Protein AF-A0A9N9N0Y3-F1 (afdb_monomer)

InterPro domains:
  IPR049012 Mutator-like transposase domain [PF20700] (72-197)

Sequence (223 aa):
MPKKIGRSDRQSTGSRLYRPKKNFPPHKRKSENITTKSASAKKIKMTVEDQIREDLERHYRVIDFLLVFATIATLVKCVKCDGKVNFHSTKKEGLGFHIKVSYESYKQITNVPSSARINSGIYEVNYRFVFVILGLGLVGCDKFCGLMDLSSSFLSRPTYNNYVKKMCSTIREVANRFFSSATKKERAATAEEKNLKMPTNSVYQATEHGKKEATHLYSASPR

Nearest PDB structures (foldseek):
  8u6q-assembly1_B  TM=4.298E-01  e=6.385E-01  Human immunodeficiency virus 1
  5e85-assembly1_A  TM=4.579E-01  e=2.245E+00  Homo sapiens
  5xir-assembly1_A  TM=3.384E-01  e=3.487E+00  Homo sapiens
  6zhi-assembly2_A  TM=2.686E-01  e=2.391E+00  Plasmodium falciparum 3D7
  6n8o-assembly1_Q  TM=4.668E-01  e=7.416E+00  Saccharomyces cerevisiae S288C

Secondary structure (DSSP, 8-state):
-PPPPPSSTTSS-----------PPP------------GGGS-------------TT-------HHHHHHHHHHH-B-TTT-PBEEEEEEEEETTEEEEEEEESSS--EEEEESS-EETTTEEHHHHHHHHHHHHTHHHHHHHHHHHTT--TTTT-HHHHHHHHHHHHHHHHHHHHHHHHHHHHHHHHHHHHHTTPPPPP-------SSS---------PPP-

Radius of gyration: 30.75 Å; Cα contacts (8 Å, |Δi|>4): 136; chains: 1; bounding box: 75×52×91 Å

Organism: NCBI:txid40085

pLDDT: mean 73.73, std 21.25, range [29.3, 96.94]

Foldseek 3Di:
DDDDDDPVVVPPDPDDDDDPPPDDDPDPDPDDPPPPPQVVPPDPPPPDPPPPPPPPVDDDDQDDPCVPQVVVQVVDADPPPRFTWHWDWADDDQPKTWIWIAGPPDGDIDTDIPADDDPPPHHPVVVVLVCQCVPVNPVSNQVVCVVNVHDSVSQDPVNSVVVVVVVVVVVVVVVVVVVVVVVVVSQVVVCVVVVHDRDPDDDFDDDPDDDGDRDDDDDDDDD

Solvent-accessible surface area (backbone atoms only — not comparable to full-atom values): 14701 Å² total; per-residue (Å²): 133,88,82,86,82,60,85,75,73,69,78,80,63,99,63,85,76,82,74,78,80,80,82,72,79,79,81,83,72,80,80,74,90,69,90,70,84,56,84,78,72,68,68,84,72,89,80,69,83,76,76,76,77,78,63,87,84,74,76,90,73,93,71,61,63,66,65,54,44,56,55,46,32,76,77,47,61,36,90,87,75,69,28,56,39,45,72,43,84,42,76,74,57,85,80,25,33,27,40,35,40,38,43,75,80,48,94,63,72,47,75,42,68,73,49,63,56,52,92,85,74,44,38,47,61,45,56,57,50,49,49,33,49,74,76,51,30,71,69,36,42,53,54,52,30,57,75,66,74,41,59,82,70,76,66,37,69,70,57,47,51,50,51,53,51,51,50,54,51,52,52,49,51,53,49,51,54,49,52,53,52,50,51,54,52,51,51,49,55,53,24,63,78,63,76,45,81,79,80,82,82,82,87,84,82,87,62,101,71,91,71,89,79,87,81,82,83,81,82,82,80,84,130

Mean predicted aligned error: 17.57 Å

Structure (mmCIF, N/CA/C/O backbone):
data_AF-A0A9N9N0Y3-F1
#
_entry.id   AF-A0A9N9N0Y3-F1
#
loop_
_atom_site.group_PDB
_atom_site.id
_atom_site.type_symbol
_atom_site.label_atom_id
_atom_site.label_alt_id
_atom_site.label_comp_id
_atom_site.label_asym_id
_atom_site.label_entity_id
_atom_site.label_seq_id
_atom_site.pdbx_PDB_ins_code
_atom_site.Cartn_x
_atom_site.Cartn_y
_atom_site.Cartn_z
_atom_site.occupancy
_atom_site.B_iso_or_equiv
_atom_site.auth_seq_id
_atom_site.auth_comp_id
_atom_site.auth_asym_id
_atom_site.auth_atom_id
_atom_site.pdbx_PDB_model_num
ATOM 1 N N . MET A 1 1 ? -16.407 -20.893 -57.358 1.00 41.94 1 MET A N 1
ATOM 2 C CA . MET A 1 1 ? -16.258 -19.503 -56.863 1.00 41.94 1 MET A CA 1
ATOM 3 C C . MET A 1 1 ? -16.602 -19.456 -55.378 1.00 41.94 1 MET A C 1
ATOM 5 O O . MET A 1 1 ? -17.655 -19.981 -55.033 1.00 41.94 1 MET A O 1
ATOM 9 N N . PRO A 1 2 ? -15.758 -18.912 -54.482 1.00 44.31 2 PRO A N 1
ATOM 10 C CA . PRO A 1 2 ? -16.073 -18.894 -53.055 1.00 44.31 2 PRO A CA 1
ATOM 11 C C . PRO A 1 2 ? -17.044 -17.746 -52.723 1.00 44.31 2 PRO A C 1
ATOM 13 O O . PRO A 1 2 ? -16.785 -16.589 -53.054 1.00 44.31 2 PRO A O 1
ATOM 16 N N . LYS A 1 3 ? -18.174 -18.079 -52.083 1.00 56.34 3 LYS A N 1
ATOM 17 C CA . LYS A 1 3 ? -19.210 -17.127 -51.639 1.00 56.34 3 LYS A CA 1
ATOM 18 C C . LYS A 1 3 ? -18.671 -16.200 -50.539 1.00 56.34 3 LYS A C 1
ATOM 20 O O . LYS A 1 3 ? -18.022 -16.656 -49.600 1.00 56.34 3 LYS A O 1
ATOM 25 N N . LYS A 1 4 ? -18.969 -14.899 -50.636 1.00 52.25 4 LYS A N 1
ATOM 26 C CA . LYS A 1 4 ? -18.693 -13.909 -49.581 1.00 52.25 4 LYS A CA 1
ATOM 27 C C . LYS A 1 4 ? -19.758 -14.026 -48.484 1.00 52.25 4 LYS A C 1
ATOM 29 O O . LYS A 1 4 ? -20.941 -13.922 -48.779 1.00 52.25 4 LYS A O 1
ATOM 34 N N . ILE A 1 5 ? -19.322 -14.241 -47.244 1.00 67.25 5 ILE A N 1
ATOM 35 C CA . ILE A 1 5 ? -20.182 -14.367 -46.055 1.00 67.25 5 ILE A CA 1
ATOM 36 C C . ILE A 1 5 ? -20.434 -12.977 -45.453 1.00 67.25 5 ILE A C 1
ATOM 38 O O . ILE A 1 5 ? -19.500 -12.175 -45.337 1.00 67.25 5 ILE A O 1
ATOM 42 N N . GLY A 1 6 ? -21.690 -12.701 -45.088 1.00 68.12 6 GLY A N 1
ATOM 43 C CA . GLY A 1 6 ? -22.150 -11.426 -44.542 1.00 68.12 6 GLY A CA 1
ATOM 44 C C . GLY A 1 6 ? -21.823 -11.236 -43.058 1.00 68.12 6 GLY A C 1
ATOM 45 O O . GLY A 1 6 ? -21.443 -12.160 -42.341 1.00 68.12 6 GLY A O 1
ATOM 46 N N . ARG A 1 7 ? -21.951 -9.993 -42.578 1.00 51.94 7 ARG A N 1
ATOM 47 C CA . ARG A 1 7 ? -21.606 -9.602 -41.197 1.00 51.94 7 ARG A CA 1
ATOM 48 C C . ARG A 1 7 ? -22.597 -10.150 -40.155 1.00 51.94 7 ARG A C 1
ATOM 50 O O . ARG A 1 7 ? -22.200 -10.320 -39.007 1.00 51.94 7 ARG A O 1
ATOM 57 N N . SER A 1 8 ? -23.828 -10.459 -40.567 1.00 56.28 8 SER A N 1
ATOM 58 C CA . SER A 1 8 ? -24.887 -11.068 -39.747 1.00 56.28 8 SER A CA 1
ATOM 59 C C . SER A 1 8 ? -24.642 -12.549 -39.443 1.00 56.28 8 SER A C 1
ATOM 61 O O . SER A 1 8 ? -24.968 -13.009 -38.355 1.00 56.28 8 SER A O 1
ATOM 63 N N . ASP A 1 9 ? -23.976 -13.278 -40.341 1.00 53.12 9 ASP A N 1
ATOM 64 C CA . ASP A 1 9 ? -23.751 -14.727 -40.194 1.00 53.12 9 ASP A CA 1
ATOM 65 C C . ASP A 1 9 ? -22.637 -15.061 -39.184 1.00 53.12 9 ASP A C 1
ATOM 67 O O . ASP A 1 9 ? -22.436 -16.212 -38.812 1.00 53.12 9 ASP A O 1
ATOM 71 N N . ARG A 1 10 ? -21.884 -14.052 -38.720 1.00 54.09 10 ARG A N 1
ATOM 72 C CA . ARG A 1 10 ? -20.769 -14.222 -37.771 1.00 54.09 10 ARG A CA 1
ATOM 73 C C . ARG A 1 10 ? -21.195 -14.335 -36.306 1.00 54.09 10 ARG A C 1
ATOM 75 O O . ARG A 1 10 ? -20.335 -14.613 -35.474 1.00 54.09 10 ARG A O 1
ATOM 82 N N . GLN A 1 11 ? -22.463 -14.093 -35.973 1.00 53.59 11 GLN A N 1
ATOM 83 C CA . GLN A 1 11 ? -22.913 -14.022 -34.577 1.00 53.59 11 GLN A CA 1
ATOM 84 C C . GLN A 1 11 ? -23.515 -15.326 -34.025 1.00 53.59 11 GLN A C 1
ATOM 86 O O . GLN A 1 11 ? -23.684 -15.413 -32.813 1.00 53.59 11 GLN A O 1
ATOM 91 N N . SER A 1 12 ? -23.772 -16.359 -34.841 1.00 49.62 12 SER A N 1
ATOM 92 C CA . SER A 1 12 ? -24.474 -17.576 -34.381 1.00 49.62 12 SER A CA 1
ATOM 93 C C . SER A 1 12 ? -23.617 -18.837 -34.198 1.00 49.62 12 SER A C 1
ATOM 95 O O . SER A 1 12 ? -24.145 -19.867 -33.791 1.00 49.62 12 SER A O 1
ATOM 97 N N . THR A 1 13 ? -22.299 -18.799 -34.421 1.00 45.72 13 THR A N 1
ATOM 98 C CA . THR A 1 13 ? -21.438 -19.985 -34.234 1.00 45.72 13 THR A CA 1
ATOM 99 C C . THR A 1 13 ? -20.322 -19.705 -33.230 1.00 45.72 13 THR A C 1
ATOM 101 O O . THR A 1 13 ? -19.257 -19.198 -33.585 1.00 45.72 13 THR A O 1
ATOM 104 N N . GLY A 1 14 ? -20.557 -20.061 -31.964 1.00 48.09 14 GLY A N 1
ATOM 105 C CA . GLY A 1 14 ? -19.603 -20.008 -30.846 1.00 48.09 14 GLY A CA 1
ATOM 106 C C . GLY A 1 14 ? -18.444 -21.011 -30.930 1.00 48.09 14 GLY A C 1
ATOM 107 O O . GLY A 1 14 ? -17.955 -21.484 -29.911 1.00 48.09 14 GLY A O 1
ATOM 108 N N . SER A 1 15 ? -17.977 -21.339 -32.132 1.00 50.59 15 SER A N 1
ATOM 109 C CA . SER A 1 15 ? -16.842 -22.226 -32.371 1.00 50.59 15 SER A CA 1
ATOM 110 C C . SER A 1 15 ? -15.740 -21.443 -33.081 1.00 50.59 15 SER A C 1
ATOM 11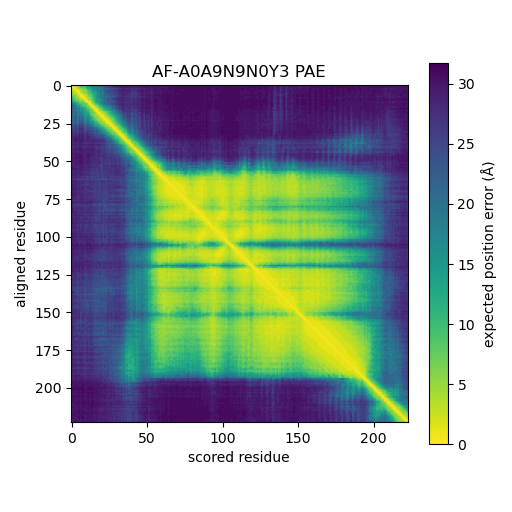2 O O . SER A 1 15 ? -15.879 -21.086 -34.253 1.00 50.59 15 SER A O 1
ATOM 114 N N . ARG A 1 16 ? -14.625 -21.165 -32.386 1.00 52.69 16 ARG A N 1
ATOM 115 C CA . ARG A 1 16 ? -13.401 -20.661 -33.031 1.00 52.69 16 ARG A CA 1
ATOM 116 C C . ARG A 1 16 ? -12.957 -21.691 -34.067 1.00 52.69 16 ARG A C 1
ATOM 118 O O . ARG A 1 16 ? -12.369 -22.706 -33.709 1.00 52.69 16 ARG A O 1
ATOM 125 N N . LEU A 1 17 ? -13.221 -21.422 -35.343 1.00 51.69 17 LEU A N 1
ATOM 126 C CA . LEU A 1 17 ? -12.666 -22.214 -36.434 1.00 51.69 17 LEU A CA 1
ATOM 127 C C . LEU A 1 17 ? -11.138 -22.163 -36.331 1.00 51.69 17 LEU A C 1
ATOM 129 O O . LEU A 1 17 ? -10.529 -21.091 -36.400 1.00 51.69 17 LEU A O 1
ATOM 133 N N . TYR A 1 18 ? -10.539 -23.331 -36.107 1.00 52.59 18 TYR A N 1
ATOM 134 C CA . TYR A 1 18 ? -9.100 -23.531 -36.024 1.00 52.59 18 TYR A CA 1
ATOM 135 C C . TYR A 1 18 ? -8.478 -23.070 -37.343 1.00 52.59 18 TYR A C 1
ATOM 137 O O . TYR A 1 18 ? -8.612 -23.733 -38.369 1.00 52.59 18 TYR A O 1
ATOM 145 N N . ARG A 1 19 ? -7.851 -21.889 -37.353 1.00 57.88 19 ARG A N 1
ATOM 146 C CA . ARG A 1 19 ? -7.170 -21.375 -38.543 1.00 57.88 19 ARG A CA 1
ATOM 147 C C . ARG A 1 19 ? -5.885 -22.189 -38.719 1.00 57.88 19 ARG A C 1
ATOM 149 O O . ARG A 1 19 ? -5.009 -22.069 -37.860 1.00 57.88 19 ARG A O 1
ATOM 156 N N . PRO A 1 20 ? -5.727 -22.988 -39.790 1.00 53.97 20 PRO A N 1
ATOM 157 C CA . PRO A 1 20 ? -4.492 -23.729 -40.007 1.00 53.97 20 PRO A CA 1
ATOM 158 C C . PRO A 1 20 ? -3.338 -22.732 -40.130 1.00 53.97 20 PRO A C 1
ATOM 160 O O . PRO A 1 20 ? -3.403 -21.791 -40.929 1.00 53.97 20 PRO A O 1
ATOM 163 N N . LYS A 1 21 ? -2.290 -22.896 -39.314 1.00 56.47 21 LYS A N 1
ATOM 164 C CA . LYS A 1 21 ? -1.065 -22.106 -39.461 1.00 56.47 21 LYS A CA 1
ATOM 165 C C . LYS A 1 21 ? -0.460 -22.446 -40.821 1.00 56.47 21 LYS A C 1
ATOM 167 O O . LYS A 1 21 ? -0.062 -23.580 -41.067 1.00 56.47 21 LYS A O 1
ATOM 172 N N . LYS A 1 22 ? -0.413 -21.460 -41.717 1.00 55.09 22 LYS A N 1
ATOM 173 C CA . LYS A 1 22 ? 0.284 -21.577 -42.997 1.00 55.09 22 LYS A CA 1
ATOM 174 C C . LYS A 1 22 ? 1.783 -21.647 -42.691 1.00 55.09 22 LYS A C 1
ATOM 176 O O . LYS A 1 22 ? 2.385 -20.631 -42.350 1.00 55.09 22 LYS A O 1
ATOM 181 N N . ASN A 1 23 ? 2.358 -22.846 -42.750 1.00 47.59 23 ASN A N 1
ATOM 182 C CA . ASN A 1 23 ? 3.799 -23.045 -42.630 1.00 47.59 23 ASN A CA 1
ATOM 183 C C . ASN A 1 23 ? 4.464 -22.453 -43.875 1.00 47.59 23 ASN A C 1
ATOM 185 O O . ASN A 1 23 ? 4.412 -23.036 -44.956 1.00 47.59 23 ASN A O 1
ATOM 189 N N . PHE A 1 24 ? 5.052 -21.268 -43.736 1.00 54.41 24 PHE A N 1
ATOM 190 C CA . PHE A 1 24 ? 5.944 -20.729 -44.752 1.00 54.41 24 PHE A CA 1
ATOM 191 C C . PHE A 1 24 ? 7.306 -21.417 -44.598 1.00 54.41 24 PHE A C 1
ATOM 193 O O . PHE A 1 24 ? 7.856 -21.394 -43.492 1.00 54.41 24 PHE A O 1
ATOM 200 N N . PRO A 1 25 ? 7.867 -22.032 -45.654 1.00 55.81 25 PRO A N 1
ATOM 201 C CA . PRO A 1 25 ? 9.229 -22.535 -45.590 1.00 55.81 25 PRO A CA 1
ATOM 202 C C . PRO A 1 25 ? 10.181 -21.356 -45.335 1.00 55.81 25 PRO A C 1
ATOM 204 O O . PRO A 1 25 ? 10.014 -20.293 -45.944 1.00 55.81 25 PRO A O 1
ATOM 207 N N . PRO A 1 26 ? 11.163 -21.499 -44.430 1.00 53.12 26 PRO A N 1
ATOM 208 C CA . PRO A 1 26 ? 12.114 -20.435 -44.161 1.00 53.12 26 PRO A CA 1
ATOM 209 C C . PRO A 1 26 ? 12.886 -20.121 -45.443 1.00 53.12 26 PRO A C 1
ATOM 211 O O . PRO A 1 26 ? 13.464 -21.006 -46.078 1.00 53.12 26 PRO A O 1
ATOM 214 N N . HIS A 1 27 ? 12.884 -18.846 -45.829 1.00 53.38 27 HIS A N 1
ATOM 215 C CA . HIS A 1 27 ? 13.672 -18.345 -46.946 1.00 53.38 27 HIS A CA 1
ATOM 216 C C . HIS A 1 27 ? 15.146 -18.679 -46.668 1.00 53.38 27 HIS A C 1
ATOM 218 O O . HIS A 1 27 ? 15.744 -18.125 -45.743 1.00 53.38 27 HIS A O 1
ATOM 224 N N . LYS A 1 28 ? 15.733 -19.606 -47.438 1.00 47.44 28 LYS A N 1
ATOM 225 C CA . LYS A 1 28 ? 17.166 -19.918 -47.365 1.00 47.44 28 LYS A CA 1
ATOM 226 C C . LYS A 1 28 ? 17.942 -18.664 -47.771 1.00 47.44 28 LYS A C 1
ATOM 228 O O . LYS A 1 28 ? 18.085 -18.378 -48.957 1.00 47.44 28 LYS A O 1
ATOM 233 N N . ARG A 1 29 ? 18.409 -17.883 -46.795 1.00 50.00 29 ARG A N 1
ATOM 234 C CA . ARG A 1 29 ? 19.437 -16.866 -47.037 1.00 50.00 29 ARG A CA 1
ATOM 235 C C . ARG 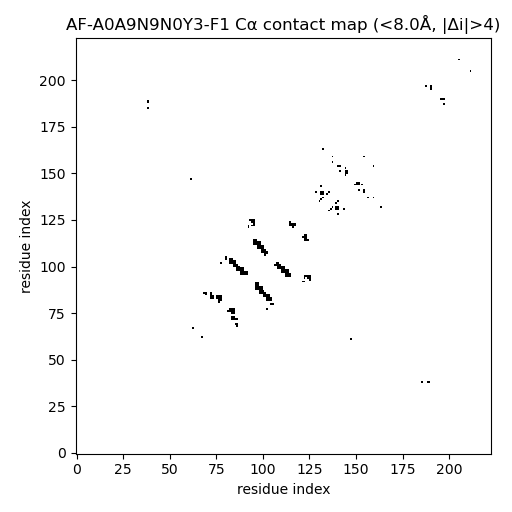A 1 29 ? 20.741 -17.612 -47.307 1.00 50.00 29 ARG A C 1
ATOM 237 O O . ARG A 1 29 ? 21.135 -18.454 -46.503 1.00 50.00 29 ARG A O 1
ATOM 244 N N . LYS A 1 30 ? 21.372 -17.338 -48.450 1.00 44.00 30 LYS A N 1
ATOM 245 C CA . LYS A 1 30 ? 22.741 -17.783 -48.730 1.00 44.00 30 LYS A CA 1
ATOM 246 C C . LYS A 1 30 ? 23.640 -17.214 -47.630 1.00 44.00 30 LYS A C 1
ATOM 248 O O . LYS A 1 30 ? 23.602 -16.014 -47.371 1.00 44.00 30 LYS A O 1
ATOM 253 N N . SER A 1 31 ? 24.382 -18.080 -46.949 1.00 42.38 31 SER A N 1
ATOM 254 C CA . SER A 1 31 ? 25.391 -17.678 -45.977 1.00 42.38 31 SER A CA 1
ATOM 255 C C . SER A 1 31 ? 26.591 -17.120 -46.734 1.00 42.38 31 SER A C 1
ATOM 257 O O . SER A 1 31 ? 27.423 -17.878 -47.230 1.00 42.38 31 SER A O 1
ATOM 259 N N . GLU A 1 32 ? 26.680 -15.801 -46.848 1.00 44.50 32 GLU A N 1
ATOM 260 C CA . GLU A 1 32 ? 27.973 -15.170 -47.081 1.00 44.50 32 GLU A CA 1
ATOM 261 C C . GLU A 1 32 ? 28.811 -15.369 -45.815 1.00 44.50 32 GLU A C 1
ATOM 263 O O . GLU A 1 32 ? 28.394 -15.002 -44.713 1.00 44.50 32 GLU A O 1
ATOM 268 N N . ASN A 1 33 ? 29.968 -16.017 -45.969 1.00 46.50 33 ASN A N 1
ATOM 269 C CA . ASN A 1 33 ? 30.970 -16.204 -44.923 1.00 46.50 33 ASN A CA 1
ATOM 270 C C . ASN A 1 33 ? 31.602 -14.852 -44.572 1.00 46.50 33 ASN A C 1
ATOM 272 O O . ASN A 1 33 ? 32.737 -14.563 -44.936 1.00 46.50 33 ASN A O 1
ATOM 276 N N . ILE A 1 34 ? 30.863 -14.007 -43.861 1.00 46.56 34 ILE A N 1
ATOM 277 C CA . ILE A 1 34 ? 31.437 -12.868 -43.160 1.00 46.56 34 ILE A CA 1
ATOM 278 C C . ILE A 1 34 ? 31.742 -13.354 -41.749 1.00 46.56 34 ILE A C 1
ATOM 280 O O . ILE A 1 34 ? 30.853 -13.469 -40.905 1.00 46.56 34 ILE A O 1
ATOM 284 N N . THR A 1 35 ? 33.018 -13.640 -41.494 1.00 49.31 35 THR A N 1
ATOM 285 C CA . THR A 1 35 ? 33.567 -13.965 -40.172 1.00 49.31 35 THR A CA 1
ATOM 286 C C . THR A 1 35 ? 33.529 -12.729 -39.268 1.00 49.31 35 THR A C 1
ATOM 288 O O . THR A 1 35 ? 34.550 -12.187 -38.864 1.00 49.31 35 THR A O 1
ATOM 291 N N . THR A 1 36 ? 32.332 -12.248 -38.941 1.00 48.97 36 THR A N 1
ATOM 292 C CA . THR A 1 36 ? 32.113 -11.288 -37.860 1.00 48.97 36 THR A CA 1
ATOM 293 C C . THR A 1 36 ? 31.676 -12.082 -36.642 1.00 48.97 36 THR A C 1
ATOM 295 O O . THR A 1 36 ? 30.494 -12.231 -36.341 1.00 48.97 36 THR A O 1
ATOM 298 N N . LYS A 1 37 ? 32.658 -12.649 -35.933 1.00 48.00 37 LYS A N 1
ATOM 299 C CA . LYS A 1 37 ? 32.438 -13.165 -34.581 1.00 48.00 37 LYS A CA 1
ATOM 300 C C . LYS A 1 37 ? 32.135 -11.965 -33.680 1.00 48.00 37 LYS A C 1
ATOM 302 O O . LYS A 1 3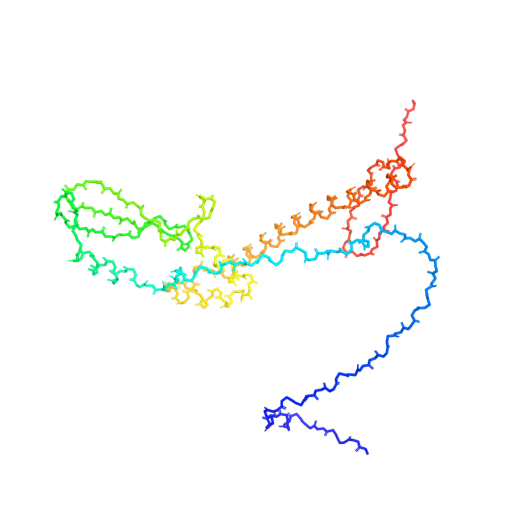7 ? 33.033 -11.338 -33.139 1.00 48.00 37 LYS A O 1
ATOM 307 N N . SER A 1 38 ? 30.864 -11.584 -33.592 1.00 49.78 38 SER A N 1
ATOM 308 C CA . SER A 1 38 ? 30.392 -10.711 -32.522 1.00 49.78 38 SER A CA 1
ATOM 309 C C . SER A 1 38 ? 30.404 -11.520 -31.225 1.00 49.78 38 SER A C 1
ATOM 311 O O . SER A 1 38 ? 29.801 -12.595 -31.153 1.00 49.78 38 SER A O 1
ATOM 313 N N . ALA A 1 39 ? 31.054 -10.992 -30.187 1.00 52.31 39 ALA A N 1
ATOM 314 C CA . ALA A 1 39 ? 31.053 -11.563 -28.838 1.00 52.31 39 ALA A CA 1
ATOM 315 C C . ALA A 1 39 ? 29.631 -11.734 -28.245 1.00 52.31 39 ALA A C 1
ATOM 317 O O . ALA A 1 39 ? 29.445 -12.483 -27.285 1.00 52.31 39 ALA A O 1
ATOM 318 N N . SER A 1 40 ? 28.614 -11.102 -28.849 1.00 55.16 40 SER A N 1
ATOM 319 C CA . SER A 1 40 ? 27.193 -11.175 -28.475 1.00 55.16 40 SER A CA 1
ATOM 320 C C . SER A 1 40 ? 26.550 -12.554 -28.710 1.00 55.16 40 SER A C 1
ATOM 322 O O . SER A 1 40 ? 25.521 -12.874 -28.119 1.00 55.16 40 SER A O 1
ATOM 324 N N . ALA A 1 41 ? 27.161 -13.428 -29.522 1.00 48.91 41 ALA A N 1
ATOM 325 C CA . ALA A 1 41 ? 26.601 -14.747 -29.840 1.00 48.91 41 ALA A CA 1
ATOM 326 C C . ALA A 1 41 ? 26.671 -15.772 -28.686 1.00 48.91 41 ALA A C 1
ATOM 328 O O . ALA A 1 41 ? 26.187 -16.900 -28.835 1.00 48.91 41 ALA A O 1
ATOM 329 N N . LYS A 1 42 ? 27.224 -15.412 -27.516 1.00 54.94 42 LYS A N 1
ATOM 330 C CA . LYS A 1 42 ? 27.086 -16.218 -26.294 1.00 54.94 42 LYS A CA 1
ATOM 331 C C . LYS A 1 42 ? 25.657 -16.094 -25.765 1.00 54.94 42 LYS A C 1
ATOM 333 O O . LYS A 1 42 ? 25.355 -15.306 -24.877 1.00 54.94 42 LYS A O 1
ATOM 338 N N . LYS A 1 43 ? 24.795 -16.910 -26.374 1.00 52.03 43 LYS A N 1
ATOM 339 C CA . LYS A 1 43 ? 23.468 -17.352 -25.936 1.00 52.03 43 LYS A CA 1
ATOM 340 C C . LYS A 1 43 ? 23.293 -17.140 -24.428 1.00 52.03 43 LYS A C 1
ATOM 342 O O . LYS A 1 43 ? 24.019 -17.746 -23.639 1.00 52.03 43 LYS A O 1
ATOM 347 N N . ILE A 1 44 ? 22.322 -16.308 -24.051 1.00 46.50 44 ILE A N 1
ATOM 348 C CA . ILE A 1 44 ? 21.808 -16.223 -22.683 1.00 46.50 44 ILE A CA 1
ATOM 349 C C . ILE A 1 44 ? 21.391 -17.648 -22.306 1.00 46.50 44 ILE A C 1
ATOM 351 O O . ILE A 1 44 ? 20.363 -18.147 -22.764 1.00 46.50 44 ILE A O 1
ATOM 355 N N . LYS A 1 45 ? 22.233 -18.351 -21.546 1.00 46.91 45 LYS A N 1
ATOM 356 C CA . LYS A 1 45 ? 21.799 -19.551 -20.845 1.00 46.91 45 LYS A CA 1
ATOM 357 C C . LYS A 1 45 ? 20.803 -19.039 -19.815 1.00 46.91 45 LYS A C 1
ATOM 359 O O . LYS A 1 45 ? 21.191 -18.317 -18.902 1.00 46.91 45 LYS A O 1
ATOM 364 N N . MET A 1 46 ? 19.523 -19.348 -20.013 1.00 45.72 46 MET A N 1
ATOM 365 C CA . MET A 1 46 ? 18.510 -19.257 -18.965 1.00 45.72 46 MET A CA 1
ATOM 366 C C . MET A 1 46 ? 18.875 -20.280 -17.888 1.00 45.72 46 MET A C 1
ATOM 368 O O . MET A 1 46 ? 18.321 -21.366 -17.814 1.00 45.72 46 MET A O 1
ATOM 372 N N . THR A 1 47 ? 19.902 -19.973 -17.112 1.00 49.19 47 THR A N 1
ATOM 373 C CA . THR A 1 47 ? 20.207 -20.650 -15.862 1.00 49.19 47 THR A CA 1
ATOM 374 C C . THR A 1 47 ? 19.750 -19.697 -14.791 1.00 49.19 47 THR A C 1
ATOM 376 O O . THR A 1 47 ? 20.456 -18.748 -14.476 1.00 49.19 47 THR A O 1
ATOM 379 N N . VAL A 1 48 ? 18.496 -19.889 -14.406 1.00 49.44 48 VAL A N 1
ATOM 380 C CA . VAL A 1 48 ? 17.949 -19.954 -13.051 1.00 49.44 48 VAL A CA 1
ATOM 381 C C . VAL A 1 48 ? 16.464 -19.654 -13.251 1.00 49.44 48 VAL A C 1
ATOM 383 O O . VAL A 1 48 ? 16.037 -18.504 -13.313 1.00 49.44 48 VAL A O 1
ATOM 386 N N . GLU A 1 49 ? 15.672 -20.708 -13.460 1.00 46.78 49 GLU A N 1
ATOM 387 C CA . GLU A 1 49 ? 14.279 -20.662 -13.026 1.00 46.78 49 GLU A CA 1
ATOM 388 C C . GLU A 1 49 ? 14.367 -20.513 -11.511 1.00 46.78 49 GLU A C 1
ATOM 390 O O . GLU A 1 49 ? 14.568 -21.497 -10.800 1.00 46.78 49 GLU A O 1
ATOM 395 N N . ASP A 1 50 ? 14.352 -19.272 -11.023 1.00 46.25 50 ASP A N 1
ATOM 396 C CA . ASP A 1 50 ? 14.153 -19.030 -9.604 1.00 46.25 50 ASP A CA 1
ATOM 397 C C . ASP A 1 50 ? 12.771 -19.604 -9.320 1.00 46.25 50 ASP A C 1
ATOM 399 O O . ASP A 1 50 ? 11.744 -19.021 -9.675 1.00 46.25 50 ASP A O 1
ATOM 403 N N . GLN A 1 51 ? 12.750 -20.814 -8.765 1.00 46.50 51 GLN A N 1
ATOM 404 C CA . GLN A 1 51 ? 11.556 -21.398 -8.190 1.00 46.50 51 GLN A CA 1
ATOM 405 C C . GLN A 1 51 ? 11.197 -20.495 -7.017 1.00 46.50 51 GLN A C 1
ATOM 407 O O . GLN A 1 51 ? 11.702 -20.657 -5.906 1.00 46.50 51 GLN A O 1
ATOM 412 N N . ILE A 1 52 ? 10.384 -19.474 -7.289 1.00 55.34 52 ILE A N 1
ATOM 413 C CA . ILE A 1 52 ? 9.789 -18.636 -6.261 1.00 55.34 52 ILE A CA 1
ATOM 414 C C . ILE A 1 52 ? 8.960 -19.596 -5.417 1.00 55.34 52 ILE A C 1
ATOM 416 O O . ILE A 1 52 ? 7.893 -20.043 -5.830 1.00 55.34 52 ILE A O 1
ATOM 420 N N . ARG A 1 53 ? 9.506 -19.984 -4.264 1.00 49.62 53 ARG A N 1
ATOM 421 C CA . ARG A 1 53 ? 8.828 -20.837 -3.299 1.00 49.62 53 ARG A CA 1
ATOM 422 C C . ARG A 1 53 ? 7.590 -20.079 -2.836 1.00 49.62 53 ARG A C 1
ATOM 424 O O . ARG A 1 53 ? 7.704 -19.113 -2.085 1.00 49.62 53 ARG A O 1
ATOM 431 N N . GLU A 1 54 ? 6.429 -20.478 -3.339 1.00 54.47 54 GLU A N 1
ATOM 432 C CA . GLU A 1 54 ? 5.157 -19.929 -2.889 1.00 54.47 54 GLU A CA 1
ATOM 433 C C . GLU A 1 54 ? 4.970 -20.303 -1.415 1.00 54.47 54 GLU A C 1
ATOM 435 O O . GLU A 1 54 ? 4.965 -21.477 -1.041 1.00 54.47 54 GLU A O 1
ATOM 440 N N . ASP A 1 55 ? 4.891 -19.288 -0.559 1.00 58.38 55 ASP A N 1
ATOM 441 C CA . ASP A 1 55 ? 4.620 -19.461 0.862 1.00 58.38 55 ASP A CA 1
ATOM 442 C C . ASP A 1 55 ? 3.114 -19.686 1.046 1.00 58.38 55 ASP A C 1
ATOM 444 O O . ASP A 1 55 ? 2.328 -18.737 1.104 1.00 58.38 55 ASP A O 1
ATOM 448 N N . LEU A 1 56 ? 2.716 -20.960 1.093 1.00 65.25 56 LEU A N 1
ATOM 449 C CA . LEU A 1 56 ? 1.325 -21.387 1.262 1.00 65.25 56 LEU A CA 1
ATOM 450 C C . LEU A 1 56 ? 0.744 -21.023 2.638 1.00 65.25 56 LEU A C 1
ATOM 452 O O . LEU A 1 56 ? -0.455 -21.174 2.833 1.00 65.25 56 LEU A O 1
ATOM 456 N N . GLU A 1 57 ? 1.538 -20.539 3.599 1.00 72.44 57 GLU A N 1
ATOM 457 C CA . GLU A 1 57 ? 1.017 -20.109 4.903 1.00 72.44 57 GLU A CA 1
ATOM 458 C C . GLU A 1 57 ? 0.478 -18.668 4.854 1.00 72.44 57 GLU A C 1
ATOM 460 O O . GLU A 1 57 ? -0.454 -18.309 5.584 1.00 72.44 57 GLU A O 1
ATOM 465 N N . ARG A 1 58 ? 0.999 -17.830 3.945 1.00 68.69 58 ARG A N 1
ATOM 466 C CA . ARG A 1 58 ? 0.656 -16.402 3.864 1.00 68.69 58 ARG A CA 1
ATOM 467 C C . ARG A 1 58 ? -0.549 -16.139 2.970 1.00 68.69 58 ARG A C 1
ATOM 469 O O . ARG A 1 58 ? -0.428 -15.882 1.774 1.00 68.69 58 ARG A O 1
ATOM 476 N N . HIS A 1 59 ? -1.721 -16.065 3.588 1.00 71.81 59 HIS A N 1
ATOM 477 C CA . HIS A 1 59 ? -2.953 -15.677 2.906 1.00 71.81 59 HIS A CA 1
ATOM 478 C C . HIS A 1 59 ? -3.316 -14.222 3.184 1.00 71.81 59 HIS A C 1
ATOM 480 O O . HIS A 1 59 ? -3.462 -13.805 4.331 1.00 71.81 59 HIS A O 1
ATOM 486 N N . TYR A 1 60 ? -3.540 -13.460 2.117 1.00 74.56 60 TYR A N 1
ATOM 487 C CA . TYR A 1 60 ? -4.072 -12.107 2.211 1.00 74.56 60 TYR A CA 1
ATOM 488 C C . TYR A 1 60 ? -5.589 -12.157 2.097 1.00 74.56 60 TYR A C 1
ATOM 490 O O . TYR A 1 60 ? -6.123 -12.654 1.107 1.00 74.56 60 TYR A O 1
ATOM 498 N N . ARG A 1 61 ? -6.279 -11.649 3.117 1.00 81.44 61 ARG A N 1
ATOM 499 C CA . ARG A 1 61 ? -7.739 -11.553 3.145 1.00 81.44 61 ARG A CA 1
ATOM 500 C C . ARG A 1 61 ? -8.145 -10.119 3.435 1.00 81.44 61 ARG A C 1
ATOM 502 O O . ARG A 1 61 ? -7.520 -9.451 4.255 1.00 81.44 61 ARG A O 1
ATOM 509 N N . VAL A 1 62 ? -9.189 -9.665 2.752 1.00 83.44 62 VAL A N 1
ATOM 510 C CA . VAL A 1 62 ? -9.849 -8.404 3.086 1.00 83.44 62 VAL A CA 1
ATOM 511 C C . VAL A 1 62 ? -10.654 -8.643 4.357 1.00 83.44 62 VAL A C 1
ATOM 513 O O . VAL A 1 62 ? -11.402 -9.617 4.441 1.00 83.44 62 VAL A O 1
ATOM 516 N N . ILE A 1 63 ? -10.459 -7.783 5.349 1.00 88.56 63 ILE A N 1
ATOM 517 C CA . ILE A 1 63 ? -11.195 -7.812 6.610 1.00 88.56 63 ILE A CA 1
ATOM 518 C C . ILE A 1 63 ? -11.778 -6.430 6.878 1.00 88.56 63 ILE A C 1
ATOM 520 O O . ILE A 1 63 ? -11.131 -5.418 6.605 1.00 88.56 63 ILE A O 1
ATOM 524 N N . ASP A 1 64 ? -12.977 -6.394 7.451 1.00 89.56 64 ASP A N 1
ATOM 525 C CA . ASP A 1 64 ? -13.507 -5.174 8.048 1.00 89.56 64 ASP A CA 1
ATOM 526 C C . ASP A 1 64 ? -12.762 -4.927 9.364 1.00 89.56 64 ASP A C 1
ATOM 528 O O . ASP A 1 64 ? -12.909 -5.667 10.341 1.00 89.56 64 ASP A O 1
ATOM 532 N N . PHE A 1 65 ? -11.914 -3.898 9.361 1.00 90.31 65 PHE A N 1
ATOM 533 C CA . PHE A 1 65 ? -11.077 -3.560 10.504 1.00 90.31 65 PHE A CA 1
ATOM 534 C C . PHE A 1 65 ? -11.913 -3.253 11.749 1.00 90.31 65 PHE A C 1
ATOM 536 O O . PHE A 1 65 ? -11.580 -3.721 12.836 1.00 90.31 65 PHE A O 1
ATOM 543 N N . LEU A 1 66 ? -12.985 -2.470 11.609 1.00 91.75 66 LEU A N 1
ATOM 544 C CA . LEU A 1 66 ? -13.788 -2.055 12.754 1.00 91.75 66 LEU A CA 1
ATOM 545 C C . LEU A 1 66 ? -14.528 -3.248 13.337 1.00 91.75 66 LEU A C 1
ATOM 547 O O . LEU A 1 66 ? -14.448 -3.462 14.542 1.00 91.75 66 LEU A O 1
ATOM 551 N N . LEU A 1 67 ? -15.163 -4.055 12.487 1.00 94.25 67 LEU A N 1
ATOM 552 C CA . LEU A 1 67 ? -15.873 -5.251 12.922 1.00 94.25 67 LEU A CA 1
ATOM 553 C C . LEU A 1 67 ? -14.937 -6.220 13.655 1.00 94.25 67 LEU A C 1
ATOM 555 O O . LEU A 1 67 ? -15.166 -6.554 14.815 1.00 94.25 67 LEU A O 1
ATOM 559 N N . VAL A 1 68 ? -13.850 -6.637 13.002 1.00 94.81 68 VAL A N 1
ATOM 560 C CA . VAL A 1 68 ? -12.956 -7.671 13.539 1.00 94.81 68 VAL A CA 1
ATOM 561 C C . VAL A 1 68 ? -12.263 -7.196 14.814 1.00 94.81 68 VAL A C 1
ATOM 563 O O . VAL A 1 68 ? -12.279 -7.904 15.821 1.00 94.81 68 VAL A O 1
ATOM 566 N N . PHE A 1 69 ? -11.666 -6.002 14.811 1.00 95.12 69 PHE A N 1
ATOM 567 C CA . PHE A 1 69 ? -10.894 -5.547 15.966 1.00 95.12 69 PHE A CA 1
ATOM 568 C C . PHE A 1 69 ? -11.767 -5.048 17.123 1.00 95.12 69 PHE A C 1
ATOM 570 O O . PHE A 1 69 ? -11.333 -5.163 18.269 1.00 95.12 69 PHE A O 1
ATOM 577 N N . ALA A 1 70 ? -12.993 -4.569 16.875 1.00 94.69 70 ALA A N 1
ATOM 578 C CA . ALA A 1 70 ? -13.938 -4.289 17.957 1.00 94.69 70 ALA A CA 1
ATOM 579 C C . ALA A 1 70 ? -14.397 -5.581 18.644 1.00 94.69 70 ALA A C 1
ATOM 581 O O . ALA A 1 70 ? -14.436 -5.627 19.870 1.00 94.69 70 ALA A O 1
ATOM 582 N N . THR A 1 71 ? -14.675 -6.649 17.888 1.00 96.44 71 THR A N 1
ATOM 583 C CA . THR A 1 71 ? -15.007 -7.955 18.476 1.00 96.44 71 THR A CA 1
ATOM 584 C C . THR A 1 71 ? -13.817 -8.553 19.223 1.00 96.44 71 THR A C 1
ATOM 586 O O . THR A 1 71 ? -13.968 -9.018 20.346 1.00 96.44 71 THR A O 1
ATOM 589 N N . ILE A 1 72 ? -12.603 -8.501 18.666 1.00 96.31 72 ILE A N 1
ATOM 590 C CA . ILE A 1 72 ? -11.410 -8.990 19.377 1.00 96.31 72 ILE A CA 1
ATOM 591 C C . ILE A 1 72 ? -11.198 -8.210 20.682 1.00 96.31 72 ILE A C 1
ATOM 593 O O . ILE A 1 72 ? -10.889 -8.825 21.697 1.00 96.31 72 ILE A O 1
ATOM 597 N N . ALA A 1 73 ? -11.425 -6.891 20.697 1.00 95.00 73 ALA A N 1
ATOM 598 C CA . ALA A 1 73 ? -11.311 -6.063 21.902 1.00 95.00 73 ALA A CA 1
ATOM 599 C C . ALA A 1 73 ? -12.210 -6.517 23.063 1.00 95.00 73 ALA A C 1
ATOM 601 O O . ALA A 1 73 ? -11.865 -6.272 24.216 1.00 95.00 73 ALA A O 1
ATOM 602 N N . THR A 1 74 ? -13.343 -7.176 22.793 1.00 95.25 74 THR A N 1
ATOM 603 C CA . THR A 1 74 ? -14.212 -7.725 23.849 1.00 95.25 74 THR A CA 1
ATOM 604 C C . THR A 1 74 ? -13.771 -9.106 24.329 1.00 95.25 74 THR A C 1
ATOM 606 O O . THR A 1 74 ? -14.224 -9.555 25.376 1.00 95.25 74 THR A O 1
ATOM 609 N N . LEU A 1 75 ? -12.921 -9.795 23.563 1.00 95.44 75 LEU A N 1
ATOM 610 C CA . LEU A 1 75 ? -12.452 -11.155 23.847 1.00 95.44 75 LEU A CA 1
ATOM 611 C C . LEU A 1 75 ? -11.059 -11.186 24.486 1.00 95.44 75 LEU A C 1
ATOM 613 O O . LEU A 1 75 ? -10.664 -12.210 25.041 1.00 95.44 75 LEU A O 1
ATOM 617 N N . VAL A 1 76 ? -10.303 -10.090 24.397 1.00 94.38 76 VAL A N 1
ATOM 618 C CA . VAL A 1 76 ? -8.924 -10.013 24.892 1.00 94.38 76 VAL A CA 1
ATOM 619 C C . VAL A 1 76 ? -8.783 -8.998 26.018 1.00 94.38 76 VAL A C 1
ATOM 621 O O . VAL A 1 76 ? -9.432 -7.955 26.039 1.00 94.38 76 VAL A O 1
ATOM 624 N N . LYS A 1 77 ? -7.864 -9.290 26.938 1.00 92.75 77 LYS A N 1
ATOM 625 C CA . LYS A 1 77 ? -7.479 -8.413 28.046 1.00 92.75 77 LYS A CA 1
ATOM 626 C C . LYS A 1 77 ? -5.965 -8.285 28.121 1.00 92.75 77 LYS A C 1
ATOM 628 O O . LYS A 1 77 ? -5.231 -9.152 27.640 1.00 92.75 77 LYS A O 1
ATOM 633 N N . CYS A 1 78 ? -5.482 -7.191 28.696 1.00 90.38 78 CYS A N 1
ATOM 634 C CA . CYS A 1 78 ? -4.049 -7.000 28.861 1.00 90.38 78 CYS A CA 1
ATOM 635 C C . CYS A 1 78 ? -3.484 -7.977 29.893 1.00 90.38 78 CYS A C 1
ATOM 637 O O . CYS A 1 78 ? -3.879 -7.943 31.050 1.00 90.38 78 CYS A O 1
ATOM 639 N N . VAL A 1 79 ? -2.480 -8.770 29.522 1.00 90.44 79 VAL A N 1
ATOM 640 C CA . VAL A 1 79 ? -1.841 -9.723 30.450 1.00 90.44 79 VAL A CA 1
ATOM 641 C C . VAL A 1 79 ? -1.199 -9.025 31.659 1.00 90.44 79 VAL A C 1
ATOM 643 O O . VAL A 1 79 ? -1.127 -9.605 32.735 1.00 90.44 79 VAL A O 1
ATOM 646 N N . LYS A 1 80 ? -0.727 -7.780 31.502 1.00 89.62 80 LYS A N 1
ATOM 647 C CA . LYS A 1 80 ? -0.007 -7.056 32.563 1.00 89.62 80 LYS A CA 1
ATOM 648 C C . LYS A 1 80 ? -0.917 -6.321 33.542 1.00 89.62 80 LYS A C 1
ATOM 650 O O . LYS A 1 80 ? -0.587 -6.251 34.717 1.00 89.62 80 LYS A O 1
ATOM 655 N N . CYS A 1 81 ? -2.000 -5.714 33.056 1.00 88.19 81 CYS A N 1
ATOM 656 C CA . CYS A 1 81 ? -2.859 -4.851 33.877 1.00 88.19 81 CYS A CA 1
ATOM 657 C C . CYS A 1 81 ? -4.302 -5.343 34.002 1.00 88.19 81 CYS A C 1
ATOM 659 O O . CYS A 1 81 ? -5.110 -4.652 34.608 1.00 88.19 81 CYS A O 1
ATOM 661 N N . ASP A 1 82 ? -4.637 -6.463 33.359 1.00 90.38 82 ASP A N 1
ATOM 662 C CA . ASP A 1 82 ? -5.990 -7.021 33.230 1.00 90.38 82 ASP A CA 1
ATOM 663 C C . ASP A 1 82 ? -7.044 -6.070 32.632 1.00 90.38 82 ASP A C 1
ATOM 665 O O . ASP A 1 82 ? -8.234 -6.364 32.602 1.00 90.38 82 ASP A O 1
ATOM 669 N N . GLY A 1 83 ? -6.601 -4.921 32.118 1.00 89.00 83 GLY A N 1
ATOM 670 C CA . GLY A 1 83 ? -7.455 -3.868 31.593 1.00 89.00 83 GLY A CA 1
ATOM 671 C C . GLY A 1 83 ? -7.914 -4.114 30.160 1.00 89.00 83 GLY A C 1
ATOM 672 O O . GLY A 1 83 ? -7.353 -4.935 29.420 1.00 89.00 83 GLY A O 1
ATOM 673 N N . LYS A 1 84 ? -8.916 -3.328 29.757 1.00 92.19 84 LYS A N 1
ATOM 674 C CA . LYS A 1 84 ? -9.485 -3.350 28.412 1.00 92.19 84 LYS A CA 1
ATOM 675 C C . LYS A 1 84 ? -8.452 -2.932 27.365 1.00 92.19 84 LYS A C 1
ATOM 677 O O . LYS A 1 84 ? -7.670 -1.995 27.566 1.00 92.19 84 LYS A O 1
ATOM 682 N N . VAL A 1 85 ? -8.472 -3.634 26.236 1.00 93.88 85 VAL A N 1
ATOM 683 C CA . VAL A 1 85 ? -7.614 -3.373 25.078 1.00 93.88 85 VAL A CA 1
ATOM 684 C C . VAL A 1 85 ? -8.434 -2.681 23.997 1.00 93.88 85 VAL A C 1
ATOM 686 O O . VAL A 1 85 ? -9.512 -3.144 23.647 1.00 93.88 85 VAL A O 1
ATOM 689 N N . ASN A 1 86 ? -7.907 -1.595 23.437 1.00 93.69 86 ASN A N 1
ATOM 690 C CA . ASN A 1 86 ? -8.511 -0.882 22.315 1.00 93.69 86 ASN A CA 1
ATOM 691 C C . ASN A 1 86 ? -7.570 -0.898 21.108 1.00 93.69 86 ASN A C 1
ATOM 693 O O . ASN A 1 86 ? -6.358 -0.698 21.253 1.00 93.69 86 ASN A O 1
ATOM 697 N N . PHE A 1 87 ? -8.140 -1.088 19.919 1.00 95.75 87 PHE A N 1
ATOM 698 C CA . PHE A 1 87 ? -7.420 -1.129 18.650 1.00 95.75 87 PHE A CA 1
ATOM 699 C C . PHE A 1 87 ? -7.804 0.060 17.774 1.00 95.75 87 PHE A C 1
ATOM 701 O O . PHE A 1 87 ? -8.982 0.367 17.606 1.00 95.75 87 PHE A O 1
ATOM 708 N N . HIS A 1 88 ? -6.811 0.700 17.160 1.00 93.81 88 HIS A N 1
ATOM 709 C CA . HIS A 1 88 ? -7.029 1.811 16.236 1.00 93.81 88 HIS A CA 1
ATOM 710 C C . HIS A 1 88 ? -6.081 1.736 15.039 1.00 93.81 88 HIS A C 1
ATOM 712 O O . HIS A 1 88 ? -4.899 1.441 15.194 1.00 93.81 88 HIS A O 1
ATOM 718 N N . SER A 1 89 ? -6.556 2.074 13.840 1.00 92.50 89 SER A N 1
ATOM 719 C CA . SER A 1 89 ? -5.676 2.279 12.684 1.00 92.50 89 SER A CA 1
ATOM 720 C C . SER A 1 89 ? -4.990 3.649 12.769 1.00 92.50 89 SER A C 1
ATOM 722 O O . SER A 1 89 ? -5.652 4.657 13.011 1.00 92.50 89 SER A O 1
ATOM 724 N N . THR A 1 90 ? -3.683 3.715 12.535 1.00 91.19 90 THR A N 1
ATOM 725 C CA . THR A 1 90 ? -2.868 4.941 12.595 1.00 91.19 90 THR A CA 1
ATOM 726 C C . THR A 1 90 ? -1.800 4.947 11.500 1.00 91.19 90 THR A C 1
ATOM 728 O O . THR A 1 90 ? -1.545 3.909 10.899 1.00 91.19 90 THR A O 1
ATOM 731 N N . LYS A 1 91 ? -1.158 6.101 11.245 1.00 85.56 91 LYS A N 1
ATOM 732 C CA . LYS A 1 91 ? -0.003 6.239 10.328 1.00 85.56 91 LYS A CA 1
ATOM 733 C C . LYS A 1 91 ? -0.220 5.558 8.962 1.00 85.56 91 LYS A C 1
ATOM 735 O O . LYS A 1 91 ? 0.414 4.554 8.647 1.00 85.56 91 LYS A O 1
ATOM 740 N N . LYS A 1 92 ? -1.148 6.098 8.169 1.00 87.00 92 LYS A N 1
ATOM 741 C CA . LYS A 1 92 ? -1.447 5.592 6.822 1.00 87.00 92 LYS A CA 1
ATOM 742 C C . LYS A 1 92 ? -0.300 5.937 5.861 1.00 87.00 92 LYS A C 1
ATOM 744 O O . LYS A 1 92 ? -0.015 7.110 5.641 1.00 87.00 92 LYS A O 1
ATOM 749 N N . GLU A 1 93 ? 0.333 4.921 5.286 1.00 88.06 93 GLU A N 1
ATOM 750 C CA . GLU A 1 93 ? 1.402 5.008 4.285 1.00 88.06 93 GLU A CA 1
ATOM 751 C C . GLU A 1 93 ? 0.949 4.270 3.017 1.00 88.06 93 GLU A C 1
ATOM 753 O O . GLU A 1 93 ? 1.216 3.079 2.825 1.00 88.06 93 GLU A O 1
ATOM 758 N N . GLY A 1 94 ? 0.215 4.973 2.151 1.00 86.44 94 GLY A N 1
ATOM 759 C CA . GLY A 1 94 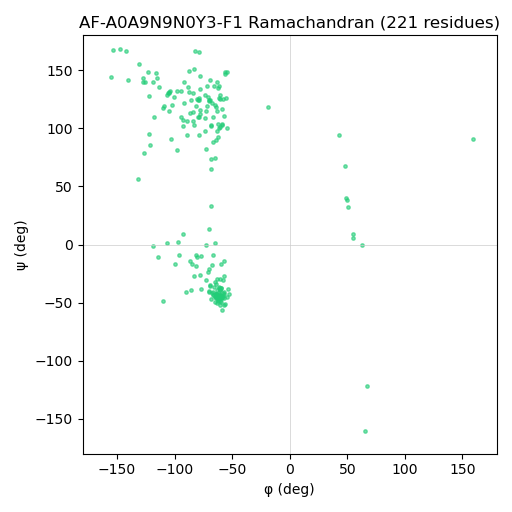? -0.493 4.344 1.036 1.00 86.44 94 GLY A CA 1
ATOM 760 C C . GLY A 1 94 ? -1.620 3.448 1.549 1.00 86.44 94 GLY A C 1
ATOM 761 O O . GLY A 1 94 ? -2.507 3.914 2.259 1.00 86.44 94 GLY A O 1
ATOM 762 N N . LEU A 1 95 ? -1.568 2.165 1.196 1.00 88.00 95 LEU A N 1
ATOM 763 C CA . LEU A 1 95 ? -2.491 1.126 1.665 1.00 88.00 95 LEU A CA 1
ATOM 764 C C . LEU A 1 95 ? -2.051 0.486 2.989 1.00 88.00 95 LEU A C 1
ATOM 766 O O . LEU A 1 95 ? -2.825 -0.229 3.622 1.00 88.00 95 LEU A O 1
ATOM 770 N N . GLY A 1 96 ? -0.802 0.706 3.397 1.00 90.31 96 GLY A N 1
ATOM 771 C CA . GLY A 1 96 ? -0.282 0.228 4.670 1.00 90.31 96 GLY A CA 1
ATOM 772 C C . GLY A 1 96 ? -0.643 1.161 5.820 1.00 90.31 96 GLY A C 1
ATOM 773 O O . GLY A 1 96 ? -0.788 2.370 5.635 1.00 90.31 96 GLY A O 1
ATOM 774 N N . PHE A 1 97 ? -0.778 0.613 7.023 1.00 92.25 97 PHE A N 1
ATOM 775 C CA . PHE A 1 97 ? -1.034 1.385 8.236 1.00 92.25 97 PHE A CA 1
ATOM 776 C C . PHE A 1 97 ? -0.509 0.653 9.474 1.00 92.25 97 PHE A C 1
ATOM 778 O O . PHE A 1 97 ? -0.176 -0.529 9.434 1.00 92.25 97 PHE A O 1
ATOM 785 N N . HIS A 1 98 ? -0.447 1.354 10.601 1.00 93.38 98 HIS A N 1
ATOM 786 C CA . HIS A 1 98 ? -0.153 0.766 11.901 1.00 93.38 98 HIS A CA 1
ATOM 787 C C . HIS A 1 98 ? -1.434 0.501 12.689 1.00 93.38 98 HIS A C 1
ATOM 789 O O . HIS A 1 98 ? -2.276 1.382 12.856 1.00 93.38 98 HIS A O 1
ATOM 795 N N . ILE A 1 99 ? -1.545 -0.699 13.238 1.00 95.19 99 ILE A N 1
ATOM 796 C CA . ILE A 1 99 ? -2.531 -1.079 14.239 1.00 95.19 99 ILE A CA 1
ATOM 797 C C . ILE A 1 99 ? -1.971 -0.658 15.594 1.00 95.19 99 ILE A C 1
ATOM 799 O O . ILE A 1 99 ? -1.021 -1.243 16.115 1.00 95.19 99 ILE A O 1
ATOM 803 N N . LYS A 1 100 ? -2.540 0.407 16.143 1.00 94.88 100 LYS A N 1
ATOM 804 C CA . LYS A 1 100 ? -2.255 0.902 17.480 1.00 94.88 100 LYS A CA 1
ATOM 805 C C . LYS A 1 100 ? -3.065 0.087 18.480 1.00 94.88 100 LYS A C 1
ATOM 807 O O . LYS A 1 100 ? -4.291 0.115 18.440 1.00 94.88 100 LYS A O 1
ATOM 812 N N . VAL A 1 101 ? -2.370 -0.585 19.386 1.00 94.44 101 VAL A N 1
ATOM 813 C CA . VAL A 1 101 ? -2.944 -1.275 20.541 1.00 94.44 101 VAL A CA 1
ATOM 814 C C . VAL A 1 101 ? -2.715 -0.397 21.765 1.00 94.44 101 VAL A C 1
ATOM 816 O O . VAL A 1 101 ? -1.575 -0.050 22.086 1.00 94.44 101 VAL A O 1
ATOM 819 N N . SER A 1 102 ? -3.803 0.002 22.414 1.00 92.88 102 SER A N 1
ATOM 820 C CA . SER A 1 102 ? -3.796 0.841 23.615 1.00 92.88 102 SER A CA 1
ATOM 821 C C . SER A 1 102 ? -4.521 0.161 24.764 1.00 92.88 102 SER A C 1
ATOM 823 O O . SER A 1 102 ? -5.489 -0.564 24.543 1.00 92.88 102 SER A O 1
ATOM 825 N N . TYR A 1 103 ? -4.059 0.437 25.979 1.00 90.88 103 TYR A N 1
ATOM 826 C CA . TYR A 1 103 ? -4.594 -0.118 27.216 1.00 90.88 103 TYR A CA 1
ATOM 827 C C . TYR A 1 103 ? -5.194 1.001 28.060 1.00 90.88 103 TYR A C 1
ATOM 829 O O . TYR A 1 103 ? -4.657 2.108 28.096 1.00 90.88 103 TYR A O 1
ATOM 837 N N . GLU A 1 104 ? -6.297 0.713 28.739 1.00 83.56 104 GLU A N 1
ATOM 838 C CA . GLU A 1 104 ? -6.981 1.695 29.586 1.00 83.56 104 GLU A CA 1
ATOM 839 C C . GLU A 1 104 ? -6.170 2.037 30.845 1.00 83.56 104 GLU A C 1
ATOM 841 O O . GLU A 1 104 ? -6.053 3.199 31.226 1.00 83.56 104 GLU A O 1
ATOM 846 N N . SER A 1 105 ? -5.537 1.031 31.452 1.00 78.75 105 SER A N 1
ATOM 847 C CA . SER A 1 105 ? -4.903 1.167 32.767 1.00 78.75 105 SER A CA 1
ATOM 848 C C . SER A 1 105 ? -3.502 1.792 32.737 1.00 78.75 105 SER A C 1
ATOM 850 O O . SER A 1 105 ? -3.020 2.237 33.774 1.00 78.75 105 SER A O 1
ATOM 852 N N . TYR A 1 106 ? -2.809 1.822 31.590 1.00 77.81 106 TYR A N 1
ATOM 853 C CA . TYR A 1 106 ? -1.475 2.428 31.495 1.00 77.81 106 TYR A CA 1
ATOM 854 C C . TYR A 1 106 ? -1.126 2.891 30.072 1.00 77.81 106 TYR A C 1
ATOM 856 O O . TYR A 1 106 ? -1.462 2.250 29.080 1.00 77.81 106 TYR A O 1
ATOM 864 N N . LYS A 1 107 ? -0.397 4.012 29.969 1.00 77.19 107 LYS A N 1
ATOM 865 C CA . LYS A 1 107 ? -0.131 4.762 28.720 1.00 77.19 107 LYS A CA 1
ATOM 866 C C . LYS A 1 107 ? 0.806 4.071 27.711 1.00 77.19 107 LYS A C 1
ATOM 868 O O . LYS A 1 107 ? 1.280 4.725 26.781 1.00 77.19 107 LYS A O 1
ATOM 873 N N . GLN A 1 108 ? 1.109 2.782 27.863 1.00 82.06 108 GLN A N 1
ATOM 874 C CA . GLN A 1 108 ? 1.937 2.088 26.878 1.00 82.06 108 GLN A CA 1
ATOM 875 C C . GLN A 1 108 ? 1.139 1.869 25.590 1.00 82.06 108 GLN A C 1
ATOM 877 O O . GLN A 1 108 ? -0.023 1.474 25.613 1.00 82.06 108 GLN A O 1
ATOM 882 N N . ILE A 1 109 ? 1.784 2.118 24.455 1.00 87.69 109 ILE A N 1
ATOM 883 C CA . ILE A 1 109 ? 1.195 1.934 23.133 1.00 87.69 109 ILE A CA 1
ATOM 884 C C . ILE A 1 109 ? 2.069 0.954 22.365 1.00 87.69 109 ILE A C 1
ATOM 886 O O . ILE A 1 109 ? 3.276 1.166 22.234 1.00 87.69 109 ILE A O 1
ATOM 890 N N . THR A 1 110 ? 1.453 -0.089 21.822 1.00 91.75 110 THR A N 1
ATOM 891 C CA . THR A 1 110 ? 2.120 -1.016 20.907 1.00 91.75 110 THR A CA 1
ATOM 892 C C . THR A 1 110 ? 1.643 -0.733 19.490 1.00 91.75 110 THR A C 1
ATOM 894 O O . THR A 1 110 ? 0.445 -0.626 19.249 1.00 91.75 110 THR A O 1
ATOM 897 N N . ASN A 1 111 ? 2.575 -0.599 18.546 1.00 92.75 111 ASN A N 1
ATOM 898 C CA . ASN A 1 111 ? 2.251 -0.410 17.134 1.00 92.75 111 ASN A CA 1
ATOM 899 C C . ASN A 1 111 ? 2.613 -1.672 16.359 1.00 92.75 111 ASN A C 1
ATOM 901 O O . ASN A 1 111 ? 3.783 -2.045 16.296 1.00 92.75 111 ASN A O 1
ATOM 905 N N . VAL A 1 112 ? 1.615 -2.293 15.744 1.00 93.31 112 VAL A N 1
ATOM 906 C CA . VAL A 1 112 ? 1.778 -3.473 14.892 1.00 93.31 112 VAL A CA 1
ATOM 907 C C . VAL A 1 112 ? 1.598 -3.036 13.435 1.00 93.31 112 VAL A C 1
ATOM 909 O O . VAL A 1 112 ? 0.641 -2.328 13.137 1.00 93.31 112 VAL A O 1
ATOM 912 N N . PRO A 1 113 ? 2.510 -3.355 12.506 1.00 92.44 113 PRO A N 1
ATOM 913 C CA . PRO A 1 113 ? 2.318 -3.026 11.093 1.00 92.44 113 PRO A CA 1
ATOM 914 C C . PRO A 1 113 ? 1.194 -3.878 10.475 1.00 92.44 113 PRO A C 1
ATOM 916 O O . PRO A 1 113 ? 1.090 -5.064 10.774 1.00 92.44 113 PRO A O 1
ATOM 919 N N . SER A 1 114 ? 0.371 -3.297 9.595 1.00 90.56 114 SER A N 1
ATOM 920 C CA . SER A 1 114 ? -0.737 -4.006 8.928 1.00 90.56 114 SER A CA 1
ATOM 921 C C . SER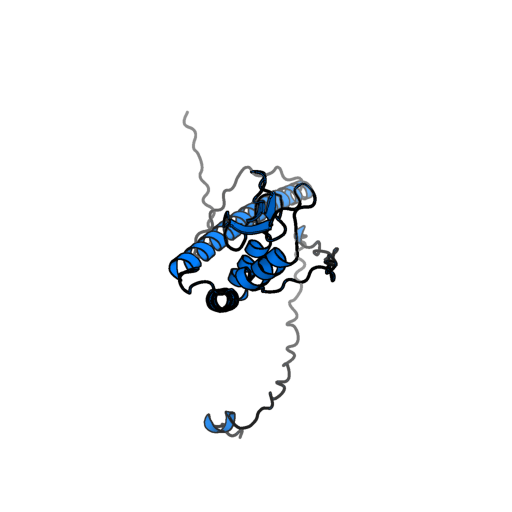 A 1 114 ? -0.278 -5.043 7.898 1.00 90.56 114 SER A C 1
ATOM 923 O O . SER A 1 114 ? -1.032 -5.949 7.555 1.00 90.56 114 SER A O 1
ATOM 925 N N . SER A 1 115 ? 0.948 -4.919 7.387 1.00 89.00 115 SER A N 1
ATOM 926 C CA . SER A 1 115 ? 1.585 -5.908 6.517 1.00 89.00 115 SER A CA 1
ATOM 927 C C . SER A 1 115 ? 3.093 -5.928 6.742 1.00 89.00 115 SER A C 1
ATOM 929 O O . SER A 1 115 ? 3.658 -5.000 7.328 1.00 89.00 115 SER A O 1
ATOM 931 N N . ALA A 1 116 ? 3.770 -6.943 6.198 1.00 89.44 116 ALA A N 1
ATOM 932 C CA . ALA A 1 116 ? 5.227 -6.955 6.135 1.00 89.44 116 ALA A CA 1
ATOM 933 C C . ALA A 1 116 ? 5.759 -5.684 5.446 1.00 8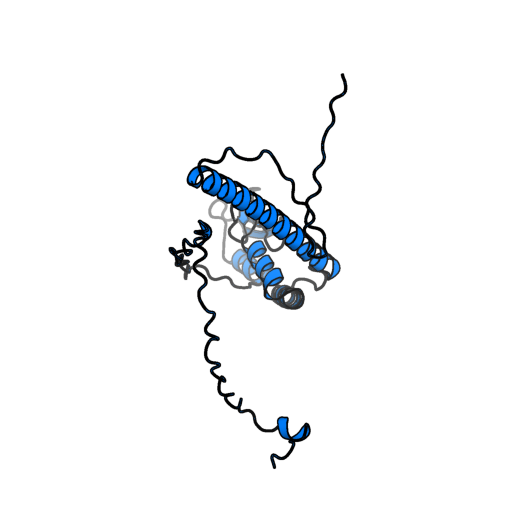9.44 116 ALA A C 1
ATOM 935 O O . ALA A 1 116 ? 5.106 -5.120 4.558 1.00 89.44 116 ALA A O 1
ATOM 936 N N . ARG A 1 117 ? 6.945 -5.230 5.862 1.00 89.81 117 ARG A N 1
ATOM 937 C CA . ARG A 1 117 ? 7.667 -4.125 5.219 1.00 89.81 117 ARG A CA 1
ATOM 938 C C . ARG A 1 117 ? 8.838 -4.693 4.429 1.00 89.81 117 ARG A C 1
ATOM 940 O O . ARG A 1 117 ? 9.617 -5.476 4.965 1.00 89.81 117 ARG A O 1
ATOM 947 N N . ILE A 1 118 ? 8.972 -4.283 3.173 1.00 87.38 118 ILE A N 1
ATOM 948 C CA . ILE A 1 118 ? 10.096 -4.669 2.314 1.00 87.38 118 ILE A CA 1
ATOM 949 C C . ILE A 1 118 ? 11.241 -3.679 2.536 1.00 87.38 118 ILE A C 1
ATOM 951 O O . ILE A 1 118 ? 11.023 -2.463 2.497 1.00 87.38 118 ILE A O 1
ATOM 955 N N . ASN A 1 119 ? 12.454 -4.200 2.760 1.00 81.31 119 ASN A N 1
ATOM 956 C CA . ASN A 1 119 ? 13.688 -3.425 2.956 1.00 81.31 119 ASN A CA 1
ATOM 957 C C . ASN A 1 119 ? 13.528 -2.285 3.982 1.00 81.31 119 ASN A C 1
ATOM 959 O O . ASN A 1 119 ? 13.995 -1.169 3.768 1.00 81.31 119 ASN A O 1
ATOM 963 N N . SER A 1 120 ? 12.799 -2.559 5.070 1.00 74.69 120 SER A N 1
ATOM 964 C CA . SER A 1 120 ? 12.554 -1.651 6.204 1.00 74.69 120 SER A CA 1
ATOM 965 C C . SER A 1 120 ? 11.786 -0.351 5.905 1.00 74.69 120 SER A C 1
ATOM 967 O O . SER A 1 120 ? 11.518 0.409 6.834 1.00 74.69 120 SER A O 1
ATOM 969 N N . GLY A 1 121 ? 11.389 -0.093 4.653 1.00 82.50 121 GLY A N 1
ATOM 970 C CA . GLY A 1 121 ? 10.847 1.208 4.243 1.00 82.50 121 GLY A CA 1
ATOM 971 C C . GLY A 1 121 ? 9.357 1.226 3.908 1.00 82.50 121 GLY A C 1
ATOM 972 O O . GLY A 1 121 ? 8.634 2.098 4.378 1.00 82.50 121 GLY A O 1
ATOM 973 N N . ILE A 1 122 ? 8.875 0.285 3.091 1.00 89.12 122 ILE A N 1
ATOM 974 C CA . ILE A 1 122 ? 7.540 0.376 2.471 1.00 89.12 122 ILE A CA 1
ATOM 975 C C . ILE A 1 122 ? 6.744 -0.902 2.737 1.00 89.12 122 ILE A C 1
ATOM 977 O O . ILE A 1 122 ? 7.286 -2.005 2.671 1.00 89.12 122 ILE A O 1
ATOM 981 N N . TYR A 1 123 ? 5.450 -0.756 3.014 1.00 92.00 123 TYR A N 1
ATOM 982 C CA . TYR A 1 123 ? 4.528 -1.879 3.169 1.00 92.00 123 TYR A CA 1
ATOM 983 C C . TYR A 1 123 ? 4.401 -2.712 1.884 1.00 92.00 123 TYR A C 1
ATOM 985 O O . TYR A 1 123 ? 4.203 -2.171 0.797 1.00 92.00 123 TYR A O 1
ATOM 993 N N . GLU A 1 124 ? 4.455 -4.038 2.015 1.00 91.19 124 GLU A N 1
ATOM 994 C CA . GLU A 1 124 ? 4.305 -4.998 0.913 1.00 91.19 124 GLU A CA 1
ATOM 995 C C . GLU A 1 124 ? 3.013 -4.768 0.112 1.00 91.19 124 GLU A C 1
ATOM 997 O O . GLU A 1 124 ? 3.022 -4.841 -1.117 1.00 91.19 124 GLU A O 1
ATOM 1002 N N . VAL A 1 125 ? 1.910 -4.410 0.782 1.00 89.12 125 VAL A N 1
ATOM 1003 C CA . VAL A 1 125 ? 0.628 -4.129 0.114 1.00 89.12 125 VAL A CA 1
ATOM 1004 C C . VAL A 1 125 ? 0.733 -3.003 -0.925 1.00 89.12 125 VAL A C 1
ATOM 1006 O O . VAL A 1 125 ? 0.074 -3.057 -1.963 1.00 89.12 125 VAL A O 1
ATOM 1009 N N . ASN A 1 126 ? 1.627 -2.029 -0.725 1.00 90.12 126 ASN A N 1
ATOM 1010 C CA . ASN A 1 126 ? 1.853 -0.965 -1.703 1.00 90.12 126 ASN A CA 1
ATOM 1011 C C . ASN A 1 126 ? 2.536 -1.497 -2.969 1.00 90.12 126 ASN A C 1
ATOM 1013 O O . ASN A 1 126 ? 2.202 -1.066 -4.069 1.00 90.12 126 ASN A O 1
ATOM 1017 N N . TYR A 1 127 ? 3.447 -2.467 -2.844 1.00 89.38 127 TYR A N 1
ATOM 1018 C CA . TYR A 1 127 ? 4.057 -3.118 -4.008 1.00 89.38 127 TYR A CA 1
ATOM 1019 C C . TYR A 1 127 ? 3.032 -3.932 -4.793 1.00 89.38 127 TYR A C 1
ATOM 1021 O O . TYR A 1 127 ? 2.995 -3.863 -6.021 1.00 89.38 127 TYR A O 1
ATOM 1029 N N . ARG A 1 128 ? 2.144 -4.643 -4.090 1.00 88.19 128 ARG A N 1
ATOM 1030 C CA . ARG A 1 128 ? 1.027 -5.362 -4.718 1.00 88.19 128 ARG A CA 1
ATOM 1031 C C . ARG A 1 128 ? 0.147 -4.417 -5.531 1.00 88.19 128 ARG A C 1
ATOM 1033 O O . ARG A 1 128 ? -0.209 -4.731 -6.663 1.00 88.19 128 ARG A O 1
ATOM 1040 N N . PHE A 1 129 ? -0.121 -3.224 -5.008 1.00 90.31 129 PHE A N 1
ATOM 1041 C CA . PHE A 1 129 ? -0.865 -2.205 -5.740 1.00 90.31 129 PHE A CA 1
ATOM 1042 C C . PHE A 1 129 ? -0.121 -1.676 -6.973 1.00 90.31 129 PHE A C 1
ATOM 1044 O O . PHE A 1 129 ? -0.735 -1.467 -8.017 1.00 90.31 129 PHE A O 1
ATOM 1051 N N . VAL A 1 130 ? 1.206 -1.529 -6.911 1.00 90.56 130 VAL A N 1
ATOM 1052 C CA . VAL A 1 130 ? 2.014 -1.170 -8.090 1.00 90.56 130 VAL A CA 1
ATOM 1053 C C . VAL A 1 130 ? 1.877 -2.210 -9.210 1.00 90.56 130 VAL A C 1
ATOM 1055 O O . VAL A 1 130 ? 1.778 -1.830 -10.376 1.00 90.56 130 VAL A O 1
ATOM 1058 N N . PHE A 1 131 ? 1.789 -3.505 -8.894 1.00 90.06 131 PHE A N 1
ATOM 1059 C CA . PHE A 1 131 ? 1.529 -4.528 -9.916 1.00 90.06 131 PHE A CA 1
ATOM 1060 C C . PHE A 1 131 ? 0.153 -4.380 -10.571 1.00 90.06 131 PHE A C 1
ATOM 1062 O O . PHE A 1 131 ? 0.030 -4.606 -11.773 1.00 90.06 131 PHE A O 1
ATOM 1069 N N . VAL A 1 132 ? -0.862 -3.932 -9.829 1.00 91.94 132 VAL A N 1
ATOM 1070 C CA . VAL A 1 132 ? -2.174 -3.599 -10.406 1.00 91.94 132 VAL A CA 1
ATOM 1071 C C . VAL A 1 132 ? -2.047 -2.426 -11.384 1.00 91.94 132 VAL A C 1
ATOM 1073 O O . VAL A 1 132 ? -2.556 -2.518 -12.502 1.00 91.94 132 VAL A O 1
ATOM 1076 N N . ILE A 1 133 ? -1.305 -1.372 -11.015 1.00 92.06 133 ILE A N 1
ATOM 1077 C CA . ILE A 1 133 ? -1.041 -0.210 -11.887 1.00 92.06 133 ILE A CA 1
ATOM 1078 C C . ILE A 1 133 ? -0.383 -0.649 -13.203 1.00 92.06 133 ILE A C 1
ATOM 1080 O O . ILE A 1 133 ? -0.797 -0.194 -14.270 1.00 92.06 133 ILE A O 1
ATOM 1084 N N . LEU A 1 134 ? 0.630 -1.519 -13.131 1.00 89.94 134 LEU A N 1
ATOM 1085 C CA . LEU A 1 134 ? 1.409 -1.962 -14.292 1.00 89.94 134 LEU A CA 1
ATOM 1086 C C . LEU A 1 134 ? 0.680 -3.006 -15.151 1.00 89.94 134 LEU A C 1
ATOM 1088 O O . LEU A 1 134 ? 0.805 -2.977 -16.372 1.00 89.94 134 LEU A O 1
ATOM 1092 N N . GLY A 1 135 ? -0.053 -3.932 -14.531 1.00 90.50 135 GLY A N 1
ATOM 1093 C CA . GLY A 1 135 ? -0.678 -5.060 -15.224 1.00 90.50 135 GLY A CA 1
ATOM 1094 C C . GLY A 1 135 ? -2.092 -4.781 -15.729 1.00 90.50 135 GLY A C 1
ATOM 1095 O O . GLY A 1 135 ? -2.441 -5.183 -16.836 1.00 90.50 135 GLY A O 1
ATOM 1096 N N . LEU A 1 136 ? -2.911 -4.095 -14.927 1.00 92.75 136 LEU A N 1
ATOM 1097 C CA . LEU A 1 136 ? -4.340 -3.888 -15.198 1.00 92.75 136 LEU A CA 1
ATOM 1098 C C . LEU A 1 136 ? -4.704 -2.419 -15.461 1.00 92.75 136 LEU A C 1
ATOM 1100 O O . LEU A 1 136 ? -5.818 -2.123 -15.898 1.00 92.75 136 LEU A O 1
ATOM 1104 N N . GLY A 1 137 ? -3.774 -1.498 -15.208 1.00 92.81 137 GLY A N 1
ATOM 1105 C CA . GLY A 1 137 ? -3.957 -0.071 -15.432 1.00 92.81 137 GLY A CA 1
ATOM 1106 C C . GLY A 1 137 ? -5.026 0.561 -14.540 1.00 92.81 137 GLY A C 1
ATOM 1107 O O . GLY A 1 137 ? -5.406 0.009 -13.508 1.00 92.81 137 GLY A O 1
ATOM 1108 N N . LEU A 1 138 ? -5.524 1.733 -14.949 1.00 93.00 138 LEU A N 1
ATOM 1109 C CA . LEU A 1 138 ? -6.480 2.522 -14.159 1.00 93.00 138 LEU A CA 1
ATOM 1110 C C . LEU A 1 138 ? -7.755 1.736 -13.816 1.00 93.00 138 LEU A C 1
ATOM 1112 O O . LEU A 1 138 ? -8.175 1.733 -12.669 1.00 93.00 138 LEU A O 1
ATOM 1116 N N . VAL A 1 139 ? -8.308 0.983 -14.774 1.00 91.94 139 VAL A N 1
ATOM 1117 C CA . VAL A 1 139 ? -9.508 0.152 -14.551 1.00 91.94 139 VAL A CA 1
ATOM 1118 C C . VAL A 1 139 ? -9.259 -0.924 -13.490 1.00 91.94 139 VAL A C 1
ATOM 1120 O O . VAL A 1 139 ? -10.147 -1.249 -12.704 1.00 91.94 139 VAL A O 1
ATOM 1123 N N . GLY A 1 140 ? -8.052 -1.494 -13.458 1.00 91.94 140 GLY A N 1
ATOM 1124 C CA . GLY A 1 140 ? -7.649 -2.421 -12.405 1.00 91.94 140 GLY A CA 1
ATOM 1125 C C . GLY A 1 140 ? -7.547 -1.742 -11.047 1.00 91.94 140 GLY A C 1
ATOM 1126 O O . GLY A 1 140 ? -8.031 -2.287 -10.057 1.00 91.94 140 GLY A O 1
ATOM 1127 N N . CYS A 1 141 ? -6.958 -0.546 -11.006 1.00 91.25 141 CYS A N 1
ATOM 1128 C CA . CYS A 1 141 ? -6.869 0.252 -9.790 1.00 91.25 141 CYS A CA 1
ATOM 1129 C C . CYS A 1 141 ? -8.252 0.602 -9.240 1.00 91.25 141 CYS A C 1
ATOM 1131 O O . CYS A 1 141 ? -8.457 0.442 -8.043 1.00 91.25 141 CYS A O 1
ATOM 1133 N N . ASP A 1 142 ? -9.200 0.998 -10.088 1.00 90.81 142 ASP A N 1
ATOM 1134 C CA . ASP A 1 142 ? -10.564 1.342 -9.672 1.00 90.81 142 ASP A CA 1
ATOM 1135 C C . ASP A 1 142 ? -11.273 0.137 -9.042 1.00 90.81 142 ASP A C 1
ATOM 1137 O O . ASP A 1 142 ? -11.848 0.242 -7.960 1.00 90.81 142 ASP A O 1
ATOM 1141 N N . LYS A 1 143 ? -11.165 -1.044 -9.670 1.00 90.75 143 LYS A N 1
ATOM 1142 C CA . LYS A 1 143 ? -11.710 -2.296 -9.118 1.00 90.75 143 LYS A CA 1
ATOM 1143 C C . LYS A 1 143 ? -11.058 -2.670 -7.791 1.00 90.75 143 LYS A C 1
ATOM 1145 O O . LYS A 1 143 ? -11.750 -3.080 -6.865 1.00 90.75 143 LYS A O 1
ATOM 1150 N N . PHE A 1 144 ? -9.737 -2.534 -7.702 1.00 89.00 144 PHE A N 1
ATOM 1151 C CA . PHE A 1 144 ? -9.000 -2.802 -6.473 1.00 89.00 144 PHE A CA 1
ATOM 1152 C C . PHE A 1 144 ? -9.417 -1.840 -5.353 1.00 89.00 144 PHE A C 1
ATOM 1154 O O . PHE A 1 144 ? -9.660 -2.278 -4.235 1.00 89.00 144 PHE A O 1
ATOM 1161 N N . CYS A 1 145 ? -9.547 -0.545 -5.651 1.00 87.50 145 CYS A N 1
ATOM 1162 C CA . CYS A 1 145 ? -9.985 0.457 -4.680 1.00 87.50 145 CYS A CA 1
ATOM 1163 C C . CYS A 1 145 ? -11.417 0.189 -4.212 1.00 87.50 145 CYS A C 1
ATOM 1165 O O . CYS A 1 145 ? -11.661 0.216 -3.011 1.00 87.50 145 CYS A O 1
ATOM 1167 N N . GLY A 1 146 ? -12.325 -0.161 -5.129 1.00 87.38 146 GLY A N 1
ATOM 1168 C CA . GLY A 1 146 ? -13.696 -0.540 -4.782 1.00 87.38 146 GLY A CA 1
ATOM 1169 C C . GLY A 1 146 ? -13.772 -1.780 -3.886 1.00 87.38 146 GLY A C 1
ATOM 1170 O O . GLY A 1 146 ? -14.571 -1.808 -2.959 1.00 87.38 146 GLY A O 1
ATOM 1171 N N . LEU A 1 147 ? -12.908 -2.779 -4.103 1.00 85.81 147 LEU A N 1
ATOM 1172 C CA . LEU A 1 147 ? -12.815 -3.957 -3.227 1.00 85.81 147 LEU A CA 1
ATOM 1173 C C . LEU A 1 147 ? -12.341 -3.596 -1.808 1.00 85.81 147 LEU A C 1
ATOM 1175 O O . LEU A 1 147 ?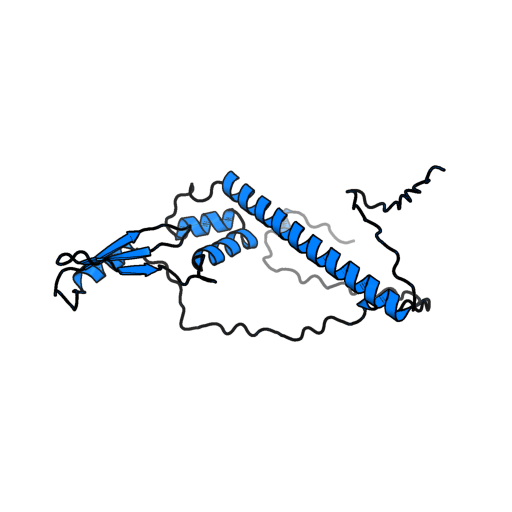 -12.716 -4.252 -0.841 1.00 85.81 147 LEU A O 1
ATOM 1179 N N . MET A 1 148 ? -11.492 -2.576 -1.693 1.00 82.88 148 MET A N 1
ATOM 1180 C CA . MET A 1 148 ? -10.873 -2.143 -0.438 1.00 82.88 148 MET A CA 1
ATOM 1181 C C . MET A 1 148 ? -11.668 -1.042 0.282 1.00 82.88 148 MET A C 1
ATOM 1183 O O . MET A 1 148 ? -11.141 -0.454 1.223 1.00 82.88 148 MET A O 1
ATOM 1187 N N . ASP A 1 149 ? -12.889 -0.741 -0.178 1.00 83.62 149 ASP A N 1
ATOM 1188 C CA . ASP A 1 149 ? -13.719 0.374 0.302 1.00 83.62 149 ASP A CA 1
ATOM 1189 C C . ASP A 1 149 ? -12.958 1.716 0.341 1.00 83.62 149 ASP A C 1
ATOM 1191 O O . ASP A 1 149 ? -13.060 2.534 1.256 1.00 83.62 149 ASP A O 1
ATOM 1195 N N . LEU A 1 150 ? -12.110 1.929 -0.667 1.00 84.00 150 LEU A N 1
ATOM 1196 C CA . LEU A 1 150 ? -11.403 3.186 -0.867 1.00 84.00 150 LEU A CA 1
ATOM 1197 C C . LEU A 1 150 ? -12.227 4.071 -1.792 1.00 84.00 150 LEU A C 1
ATOM 1199 O O . LEU A 1 150 ? -12.774 3.610 -2.796 1.00 84.00 150 LEU A O 1
ATOM 1203 N N . SER A 1 151 ? -12.276 5.367 -1.482 1.00 80.38 151 SER A N 1
ATOM 1204 C CA . SER A 1 151 ? -12.999 6.324 -2.313 1.00 80.38 151 SER A CA 1
ATOM 1205 C C . SER A 1 151 ? -12.496 6.282 -3.759 1.00 80.38 151 SER A C 1
ATOM 1207 O O . SER A 1 151 ? -11.303 6.131 -4.023 1.00 80.38 151 SER A O 1
ATOM 1209 N N . SER A 1 152 ? -13.394 6.513 -4.717 1.00 72.25 152 SER A N 1
ATOM 1210 C CA . SER A 1 152 ? -13.031 6.663 -6.136 1.00 72.25 152 SER A CA 1
ATOM 1211 C C . SER A 1 152 ? -12.059 7.827 -6.385 1.00 72.25 152 SER A C 1
ATOM 1213 O O . SER A 1 152 ? -11.393 7.888 -7.416 1.00 72.25 152 SER A O 1
ATOM 1215 N N . SER A 1 153 ? -11.933 8.742 -5.422 1.00 76.88 153 SER A N 1
ATOM 1216 C CA . SER A 1 153 ? -10.946 9.821 -5.422 1.00 76.88 153 SER A CA 1
ATOM 1217 C C . SER A 1 153 ? -9.545 9.397 -4.963 1.00 76.88 153 SER A C 1
ATOM 1219 O O . SER A 1 153 ? -8.611 10.177 -5.151 1.00 76.88 153 SER A O 1
ATOM 1221 N N . PHE A 1 154 ? -9.368 8.192 -4.401 1.00 82.62 154 PHE A N 1
ATOM 1222 C CA . PHE A 1 154 ? -8.076 7.691 -3.915 1.00 82.62 154 PHE A CA 1
ATOM 1223 C C . PHE A 1 154 ? -6.998 7.751 -5.000 1.00 82.62 154 PHE A C 1
ATOM 1225 O O . PHE A 1 154 ? -5.888 8.226 -4.758 1.00 82.62 154 PHE A O 1
ATOM 1232 N N . LEU A 1 155 ? -7.344 7.323 -6.219 1.00 87.75 155 LEU A N 1
ATOM 1233 C CA . LEU A 1 155 ? -6.457 7.383 -7.372 1.00 87.75 155 LEU A CA 1
ATOM 1234 C C . LEU A 1 155 ? -7.124 8.104 -8.540 1.00 87.75 155 LEU A C 1
ATOM 1236 O O . LEU A 1 155 ? -7.569 7.497 -9.510 1.00 87.75 155 LEU A O 1
ATOM 1240 N N . SER A 1 156 ? -7.142 9.433 -8.468 1.00 90.31 156 SER A N 1
ATOM 1241 C CA . SER A 1 156 ? -7.620 10.241 -9.588 1.00 90.31 156 SER A CA 1
ATOM 1242 C C . SER A 1 156 ? -6.843 9.927 -10.877 1.00 90.31 156 SER A C 1
ATOM 1244 O O . SER A 1 156 ? -5.640 9.644 -10.853 1.00 90.31 156 SER A O 1
ATOM 1246 N N . ARG A 1 157 ? -7.508 10.035 -12.031 1.00 92.25 157 ARG A N 1
ATOM 1247 C CA . ARG A 1 157 ? -6.874 9.829 -13.343 1.00 92.25 157 ARG A CA 1
ATOM 1248 C C . ARG A 1 157 ? -5.610 10.689 -13.548 1.00 92.25 157 ARG A C 1
ATOM 1250 O O . ARG A 1 157 ? -4.617 10.143 -14.032 1.00 92.25 157 ARG A O 1
ATOM 1257 N N . PRO A 1 158 ? -5.575 11.984 -13.166 1.00 93.75 158 PRO A N 1
ATOM 1258 C CA . PRO A 1 158 ? -4.337 12.768 -13.180 1.00 93.75 158 PRO A CA 1
ATOM 1259 C C . PRO A 1 158 ? -3.225 12.168 -12.312 1.00 93.75 158 PRO A C 1
ATOM 1261 O O . PRO A 1 158 ? -2.084 12.064 -12.766 1.00 93.75 158 PRO A O 1
ATOM 1264 N N . THR A 1 159 ? -3.554 11.726 -11.095 1.00 91.12 159 THR A N 1
ATOM 1265 C CA . THR A 1 159 ? -2.598 11.091 -10.176 1.00 91.12 159 THR A CA 1
ATOM 1266 C C . THR A 1 159 ? -2.037 9.799 -10.772 1.00 91.12 159 THR A C 1
ATOM 1268 O O . THR A 1 159 ? -0.821 9.613 -10.806 1.00 91.12 159 THR A O 1
ATOM 1271 N N . TYR A 1 160 ? -2.904 8.940 -11.314 1.00 93.44 160 TYR A N 1
ATOM 1272 C CA . TYR A 1 160 ? -2.509 7.724 -12.025 1.00 93.44 160 TYR A CA 1
ATOM 1273 C C . TYR A 1 160 ? -1.553 8.030 -13.184 1.00 93.44 160 TYR A C 1
ATOM 1275 O O . TYR A 1 160 ? -0.464 7.460 -13.261 1.00 93.44 160 TYR A O 1
ATOM 1283 N N . ASN A 1 161 ? -1.917 8.977 -14.053 1.00 94.88 161 ASN A N 1
ATOM 1284 C CA . ASN A 1 161 ? -1.088 9.365 -15.194 1.00 94.88 161 ASN A CA 1
ATOM 1285 C C . ASN A 1 161 ? 0.286 9.881 -14.748 1.00 94.88 161 ASN A C 1
ATOM 1287 O O . ASN A 1 161 ? 1.294 9.586 -15.391 1.00 94.88 161 ASN A O 1
ATOM 1291 N N . ASN A 1 162 ? 0.345 10.620 -13.637 1.00 94.69 162 ASN A N 1
ATOM 1292 C CA . ASN A 1 162 ? 1.601 11.082 -13.060 1.00 94.69 162 ASN A CA 1
ATOM 1293 C C . ASN A 1 162 ? 2.472 9.908 -12.578 1.00 94.69 162 ASN A C 1
ATOM 1295 O O . ASN A 1 162 ? 3.660 9.857 -12.902 1.00 94.69 162 ASN A O 1
ATOM 1299 N N . TYR A 1 163 ? 1.891 8.926 -11.878 1.00 92.06 163 TYR A N 1
ATOM 1300 C CA . TYR A 1 163 ? 2.622 7.723 -11.470 1.00 92.06 163 TYR A CA 1
ATOM 1301 C C . TYR A 1 163 ? 3.172 6.953 -12.665 1.00 92.06 163 TYR A C 1
ATOM 1303 O O . TYR A 1 163 ? 4.366 6.662 -12.694 1.00 92.06 163 TYR A O 1
ATOM 1311 N N . VAL A 1 164 ? 2.340 6.684 -13.674 1.00 94.56 164 VAL A N 1
ATOM 1312 C CA . VAL A 1 164 ? 2.766 5.972 -14.886 1.00 94.56 164 VAL A CA 1
ATOM 1313 C C . VAL A 1 164 ? 3.870 6.742 -15.607 1.00 94.56 164 VAL A C 1
ATOM 1315 O O . VAL A 1 164 ? 4.887 6.158 -15.973 1.00 94.56 164 VAL A O 1
ATOM 1318 N N . LYS A 1 165 ? 3.735 8.065 -15.757 1.00 95.62 165 LYS A N 1
ATOM 1319 C CA . LYS A 1 165 ? 4.772 8.909 -16.366 1.00 95.62 165 LYS A CA 1
ATOM 1320 C C . LYS A 1 165 ? 6.095 8.809 -15.606 1.00 95.62 165 LYS A C 1
ATOM 1322 O O . LYS A 1 165 ? 7.143 8.642 -16.231 1.00 95.62 165 LYS A O 1
ATOM 1327 N N . LYS A 1 166 ? 6.054 8.884 -14.272 1.00 94.38 166 LYS A N 1
ATOM 1328 C CA . LYS A 1 166 ? 7.245 8.779 -13.423 1.00 94.38 166 LYS A CA 1
ATOM 1329 C C . LYS A 1 166 ? 7.884 7.394 -13.523 1.00 94.38 166 LYS A C 1
ATOM 1331 O O . LYS A 1 166 ? 9.088 7.316 -13.742 1.00 94.38 166 LYS A O 1
ATOM 1336 N N . MET A 1 167 ? 7.086 6.326 -13.474 1.00 92.06 167 MET A N 1
ATOM 1337 C CA . MET A 1 167 ? 7.553 4.951 -13.680 1.00 92.06 167 MET A CA 1
ATOM 1338 C C . MET A 1 167 ? 8.235 4.791 -15.041 1.00 92.06 167 MET A C 1
ATOM 1340 O O . MET A 1 167 ? 9.381 4.358 -15.097 1.00 92.06 167 MET A O 1
ATOM 1344 N N . CYS A 1 168 ? 7.585 5.208 -16.130 1.00 94.12 168 CYS A N 1
ATOM 1345 C CA . CYS A 1 168 ? 8.154 5.154 -17.477 1.00 94.12 168 CYS A CA 1
ATOM 1346 C C . CYS A 1 168 ? 9.472 5.931 -17.582 1.00 94.12 168 CYS A C 1
ATOM 1348 O O . CYS A 1 168 ? 10.421 5.452 -18.200 1.00 94.12 168 CYS A O 1
ATOM 1350 N N . SER A 1 169 ? 9.545 7.115 -16.967 1.00 96.56 169 SER A N 1
ATOM 1351 C CA . SER A 1 169 ? 10.767 7.921 -16.933 1.00 96.56 169 SER A CA 1
ATOM 1352 C C . SER A 1 169 ? 11.902 7.194 -16.210 1.00 96.56 169 SER A C 1
ATOM 1354 O O . SER A 1 169 ? 12.998 7.084 -16.754 1.00 96.56 169 SER A O 1
ATOM 1356 N N . THR A 1 170 ? 11.638 6.653 -15.019 1.00 94.50 170 THR A N 1
ATOM 1357 C CA . THR A 1 170 ? 12.634 5.915 -14.231 1.00 94.50 170 THR A CA 1
ATOM 1358 C C . THR A 1 170 ? 13.080 4.638 -14.941 1.00 94.50 170 THR A C 1
ATOM 1360 O O . THR A 1 170 ? 14.277 4.379 -15.033 1.00 94.50 170 THR A O 1
ATOM 1363 N N . ILE A 1 171 ? 12.149 3.865 -15.508 1.00 93.69 171 ILE A N 1
ATOM 1364 C CA . ILE A 1 171 ? 12.463 2.653 -16.279 1.00 93.69 171 ILE A CA 1
ATOM 1365 C C . ILE A 1 171 ? 13.362 2.998 -17.469 1.00 93.69 171 ILE A C 1
ATOM 1367 O O . ILE A 1 171 ? 14.365 2.324 -17.695 1.00 93.69 171 ILE A O 1
ATOM 1371 N N . ARG A 1 172 ? 13.046 4.071 -18.206 1.00 96.25 172 ARG A N 1
ATOM 1372 C CA . ARG A 1 172 ? 13.863 4.535 -19.335 1.00 96.25 172 ARG A CA 1
ATOM 1373 C C . ARG A 1 172 ? 15.267 4.929 -18.891 1.00 96.25 172 ARG A C 1
ATOM 1375 O O . ARG A 1 172 ? 16.234 4.562 -19.549 1.00 96.25 172 ARG A O 1
ATOM 1382 N N . GLU A 1 173 ? 15.392 5.654 -17.785 1.00 96.94 173 GLU A N 1
ATOM 1383 C CA . GLU A 1 173 ? 16.694 6.054 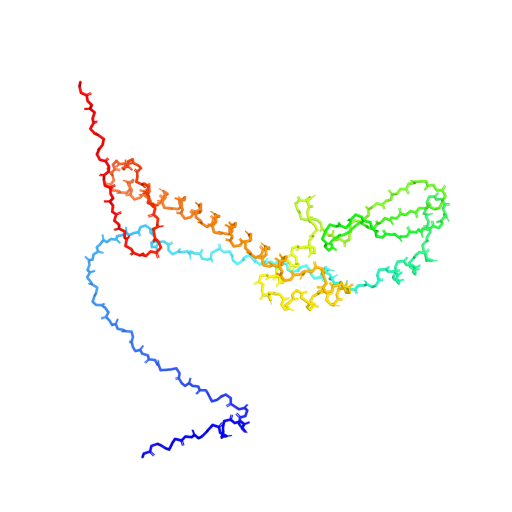-17.255 1.00 96.94 173 GLU A CA 1
ATOM 1384 C C . GLU A 1 173 ? 17.546 4.839 -16.864 1.00 96.94 173 GLU A C 1
ATOM 1386 O O . GLU A 1 173 ? 18.708 4.740 -17.264 1.00 96.94 173 GLU A O 1
ATOM 1391 N N . VAL A 1 174 ? 16.960 3.882 -16.142 1.00 95.88 174 VAL A N 1
ATOM 1392 C CA . VAL A 1 174 ? 17.636 2.640 -15.746 1.00 95.88 174 VAL A CA 1
ATOM 1393 C C . VAL A 1 174 ? 18.044 1.826 -16.974 1.00 95.88 174 VAL A C 1
ATOM 1395 O O . VAL A 1 174 ? 19.193 1.389 -17.059 1.00 95.88 174 VAL A O 1
ATOM 1398 N N . ALA A 1 175 ? 17.154 1.679 -17.958 1.00 96.38 175 ALA A N 1
ATOM 1399 C CA . ALA A 1 175 ? 17.454 0.989 -19.209 1.00 96.38 175 ALA A CA 1
ATOM 1400 C C . ALA A 1 175 ? 18.610 1.665 -19.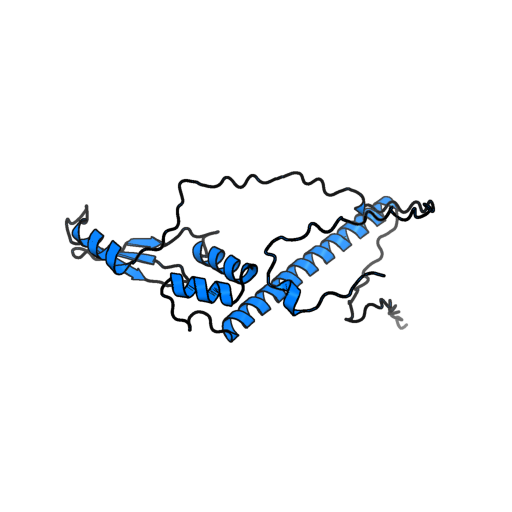963 1.00 96.38 175 ALA A C 1
ATOM 1402 O O . ALA A 1 175 ? 19.561 0.998 -20.362 1.00 96.38 175 ALA A O 1
ATOM 1403 N N . ASN A 1 176 ? 18.593 2.995 -20.085 1.00 96.06 176 ASN A N 1
ATOM 1404 C CA . ASN A 1 176 ? 19.659 3.753 -20.740 1.00 96.06 176 ASN A CA 1
ATOM 1405 C C . ASN A 1 176 ? 21.007 3.588 -20.031 1.00 96.06 176 ASN A C 1
ATOM 1407 O O . ASN A 1 176 ? 22.030 3.400 -20.695 1.00 96.06 176 ASN A O 1
ATOM 1411 N N . ARG A 1 177 ? 21.029 3.615 -18.691 1.00 95.81 177 ARG A N 1
ATOM 1412 C CA . ARG A 1 177 ? 22.241 3.335 -17.904 1.00 95.81 177 ARG A CA 1
ATOM 1413 C C . ARG A 1 177 ? 22.749 1.916 -18.162 1.00 95.81 177 ARG A C 1
ATOM 1415 O O . ARG A 1 177 ? 23.945 1.733 -18.399 1.00 95.81 177 ARG A O 1
ATOM 1422 N N . PHE A 1 178 ? 21.851 0.931 -18.172 1.00 95.81 178 PHE A N 1
ATOM 1423 C CA . PHE A 1 178 ? 22.192 -0.468 -18.418 1.00 95.81 178 PHE A CA 1
ATOM 1424 C C . PHE A 1 178 ? 22.768 -0.675 -19.823 1.00 95.81 178 PHE A C 1
ATOM 1426 O O . PHE A 1 178 ? 23.867 -1.209 -19.961 1.00 95.81 178 PHE A O 1
ATOM 1433 N N . PHE A 1 179 ? 22.095 -0.173 -20.863 1.00 94.06 179 PHE A N 1
ATOM 1434 C CA . PHE A 1 179 ? 22.568 -0.267 -22.246 1.00 94.06 179 PHE A CA 1
ATOM 1435 C C . PHE A 1 179 ? 23.887 0.473 -22.463 1.00 94.06 179 PHE A C 1
ATOM 1437 O O . PHE A 1 179 ? 24.773 -0.040 -23.146 1.00 94.06 179 PHE A O 1
ATOM 1444 N N . SER A 1 180 ? 24.064 1.640 -21.843 1.00 94.31 180 SER A N 1
ATOM 1445 C CA . SER A 1 180 ? 25.323 2.387 -21.915 1.00 94.31 180 SER A CA 1
ATOM 1446 C C . SER A 1 180 ? 26.473 1.610 -21.269 1.00 94.31 180 SER A C 1
ATOM 1448 O O . SER A 1 180 ? 27.565 1.541 -21.831 1.00 94.31 180 SER A O 1
ATOM 1450 N N . SER A 1 181 ? 26.236 0.991 -20.107 1.00 92.81 181 SER A N 1
ATOM 1451 C CA . SER A 1 181 ? 27.226 0.142 -19.436 1.00 92.81 181 SER A CA 1
ATOM 1452 C C . SER A 1 181 ? 27.564 -1.099 -20.267 1.00 92.81 181 SER A C 1
ATOM 1454 O O . SER A 1 181 ? 28.740 -1.389 -20.485 1.00 92.81 181 SER A O 1
ATOM 1456 N N . ALA A 1 182 ? 26.548 -1.786 -20.796 1.00 92.94 182 ALA A N 1
ATOM 1457 C CA . ALA A 1 182 ? 26.722 -2.953 -21.656 1.00 92.94 182 ALA A CA 1
ATOM 1458 C C . ALA A 1 182 ? 27.526 -2.610 -22.919 1.00 92.94 182 ALA A C 1
ATOM 1460 O O . ALA A 1 182 ? 28.494 -3.296 -23.232 1.00 92.94 182 ALA A O 1
ATOM 1461 N N . THR A 1 183 ? 27.207 -1.487 -23.572 1.00 93.31 183 THR A N 1
ATOM 1462 C CA . THR A 1 183 ? 27.926 -1.008 -24.763 1.00 93.31 183 THR A CA 1
ATOM 1463 C C . THR A 1 183 ? 29.401 -0.737 -24.458 1.00 93.31 183 THR A C 1
ATOM 1465 O O . THR A 1 183 ? 30.272 -1.112 -25.239 1.00 93.31 183 THR A O 1
ATOM 1468 N N . LYS A 1 184 ? 29.714 -0.102 -23.318 1.00 92.19 184 LYS A N 1
ATOM 1469 C CA . LYS A 1 184 ? 31.107 0.142 -22.903 1.00 92.19 184 LYS A CA 1
ATOM 1470 C C . LYS A 1 184 ? 31.869 -1.167 -22.678 1.00 92.19 184 LYS A C 1
ATOM 1472 O O . LYS A 1 184 ? 32.991 -1.294 -23.157 1.00 92.19 184 LYS A O 1
ATOM 1477 N N . LYS A 1 185 ? 31.252 -2.141 -21.999 1.00 91.75 185 LYS A N 1
ATOM 1478 C CA . LYS A 1 185 ? 31.847 -3.467 -21.758 1.00 91.75 185 LYS A CA 1
ATOM 1479 C C . LYS A 1 185 ? 32.071 -4.245 -23.056 1.00 91.75 185 LYS A C 1
ATOM 1481 O O . LYS A 1 185 ? 33.133 -4.827 -23.235 1.00 91.75 185 LYS A O 1
ATOM 1486 N N . GLU A 1 186 ? 31.109 -4.217 -23.974 1.00 89.62 186 GLU A N 1
ATOM 1487 C CA . GLU A 1 186 ? 31.223 -4.884 -25.276 1.00 89.62 186 GLU A CA 1
ATOM 1488 C C . GLU A 1 186 ? 32.342 -4.274 -26.132 1.00 89.62 186 GLU A C 1
ATOM 1490 O O . GLU A 1 186 ? 33.139 -5.003 -26.723 1.00 89.62 186 GLU A O 1
ATOM 1495 N N . ARG A 1 187 ? 32.455 -2.937 -26.152 1.00 86.81 187 ARG A N 1
ATOM 1496 C CA . ARG A 1 187 ? 33.560 -2.240 -26.828 1.00 86.81 187 ARG A CA 1
ATOM 1497 C C . ARG A 1 187 ? 34.914 -2.611 -26.236 1.00 86.81 187 ARG A C 1
ATOM 1499 O O . ARG A 1 187 ? 35.837 -2.857 -27.003 1.00 86.81 187 ARG A O 1
ATOM 1506 N N . ALA A 1 188 ? 35.014 -2.672 -24.908 1.00 86.25 188 ALA A N 1
ATOM 1507 C CA . ALA A 1 188 ? 36.242 -3.057 -24.222 1.00 86.25 188 ALA A CA 1
ATOM 1508 C C . ALA A 1 188 ? 36.682 -4.477 -24.601 1.00 86.25 188 ALA A C 1
ATOM 1510 O O . ALA A 1 188 ? 37.786 -4.659 -25.103 1.00 86.25 188 ALA A O 1
ATOM 1511 N N . ALA A 1 189 ? 35.773 -5.449 -24.484 1.00 86.19 189 ALA A N 1
ATOM 1512 C CA . ALA A 1 189 ? 36.042 -6.839 -24.843 1.00 86.19 189 ALA A CA 1
ATOM 1513 C C . ALA A 1 189 ? 36.417 -7.002 -26.330 1.00 86.19 189 ALA A C 1
ATOM 1515 O O . ALA A 1 189 ? 37.322 -7.758 -26.670 1.00 86.19 189 ALA A O 1
ATOM 1516 N N . THR A 1 190 ? 35.763 -6.255 -27.228 1.00 84.12 190 THR A N 1
ATOM 1517 C CA . THR A 1 190 ? 36.074 -6.291 -28.669 1.00 84.12 190 THR A CA 1
ATOM 1518 C C . THR A 1 190 ? 37.437 -5.663 -28.984 1.00 84.12 190 THR A C 1
ATOM 1520 O O . THR A 1 190 ? 38.113 -6.097 -29.916 1.00 84.12 190 THR A O 1
ATOM 1523 N N . ALA A 1 191 ? 37.839 -4.622 -28.248 1.00 81.12 191 ALA A N 1
ATOM 1524 C CA . ALA A 1 191 ? 39.139 -3.976 -28.409 1.00 81.12 191 ALA A CA 1
ATOM 1525 C C . ALA A 1 191 ? 40.283 -4.883 -27.926 1.00 81.12 191 ALA A C 1
ATOM 1527 O O . ALA A 1 191 ? 41.291 -4.997 -28.623 1.00 81.12 191 ALA A O 1
ATOM 1528 N N . GLU A 1 192 ? 40.085 -5.577 -26.799 1.00 81.19 192 GLU A N 1
ATOM 1529 C CA . GLU A 1 192 ? 41.003 -6.600 -26.279 1.00 81.19 192 GLU A CA 1
ATOM 1530 C C . GLU A 1 192 ? 41.181 -7.757 -27.272 1.00 81.19 192 GLU A C 1
ATOM 1532 O O . GLU A 1 192 ? 42.307 -8.094 -27.623 1.00 81.19 192 GLU A O 1
ATOM 1537 N N . GLU A 1 193 ? 40.089 -8.311 -27.814 1.00 80.19 193 GLU A N 1
ATOM 1538 C CA . GLU A 1 193 ? 40.151 -9.419 -28.785 1.00 80.19 193 GLU A CA 1
ATOM 1539 C C . GLU A 1 193 ? 40.860 -9.025 -30.095 1.00 80.19 193 GLU A C 1
ATOM 1541 O O . GLU A 1 193 ? 41.487 -9.859 -30.749 1.00 80.19 193 GLU A O 1
ATOM 1546 N N . LYS A 1 194 ? 40.787 -7.747 -30.483 1.00 79.75 194 LYS A N 1
ATOM 1547 C CA . LYS A 1 194 ? 41.388 -7.232 -31.723 1.00 79.75 194 LYS A CA 1
ATOM 1548 C C . LYS A 1 194 ? 42.760 -6.575 -31.533 1.00 79.75 194 LYS A C 1
ATOM 1550 O O . LYS A 1 194 ? 43.301 -6.078 -32.517 1.00 79.75 194 LYS A O 1
ATOM 1555 N N . ASN A 1 195 ? 43.319 -6.548 -30.317 1.00 71.62 195 ASN A N 1
ATOM 1556 C CA . ASN A 1 195 ? 44.544 -5.800 -29.979 1.00 71.62 195 ASN A CA 1
ATOM 1557 C C . ASN A 1 195 ? 44.512 -4.320 -30.431 1.00 71.62 195 ASN A C 1
ATOM 1559 O O . ASN A 1 195 ? 45.534 -3.739 -30.797 1.00 71.62 195 ASN A O 1
ATOM 1563 N N . LEU A 1 196 ? 43.331 -3.695 -30.435 1.00 65.94 196 LEU A N 1
ATOM 1564 C CA . LEU A 1 196 ? 43.156 -2.295 -30.831 1.00 65.94 196 LEU A CA 1
ATOM 1565 C C . LEU A 1 196 ? 43.192 -1.402 -29.583 1.00 65.94 196 LEU A C 1
ATOM 1567 O O . LEU A 1 196 ? 42.482 -1.662 -28.613 1.00 65.94 196 LEU A O 1
ATOM 1571 N N . LYS A 1 197 ? 43.971 -0.309 -29.604 1.00 57.47 197 LYS A N 1
ATOM 1572 C CA . LYS A 1 197 ? 43.895 0.726 -28.554 1.00 57.47 197 LYS A CA 1
ATOM 1573 C C . LYS A 1 197 ? 42.482 1.321 -28.547 1.00 57.47 197 LYS A C 1
ATOM 1575 O O . LYS A 1 197 ? 41.983 1.717 -29.600 1.00 57.47 197 LYS A O 1
ATOM 1580 N N . MET A 1 198 ? 41.836 1.367 -27.376 1.00 51.19 198 MET A N 1
ATOM 1581 C CA . MET A 1 198 ? 40.471 1.889 -27.251 1.00 51.19 198 MET A CA 1
ATOM 1582 C C . MET A 1 198 ? 40.380 3.318 -27.811 1.00 51.19 198 MET A C 1
ATOM 1584 O O . MET A 1 198 ? 41.124 4.185 -27.351 1.00 51.19 198 MET A O 1
ATOM 1588 N N . PRO A 1 199 ? 39.461 3.605 -28.750 1.00 54.06 199 PRO A N 1
ATOM 1589 C CA . PRO A 1 199 ? 39.206 4.975 -29.158 1.00 54.06 199 PRO A CA 1
ATOM 1590 C C . PRO A 1 199 ? 38.498 5.727 -28.024 1.00 54.06 199 PRO A C 1
ATOM 1592 O O . PRO A 1 199 ? 37.440 5.317 -27.537 1.00 54.06 199 PRO A O 1
ATOM 1595 N N . THR A 1 200 ? 39.099 6.835 -27.601 1.00 49.47 200 THR A N 1
ATOM 1596 C CA . THR A 1 200 ? 38.583 7.729 -26.565 1.00 49.47 200 THR A CA 1
ATOM 1597 C C . THR A 1 200 ? 37.282 8.389 -27.039 1.00 49.47 200 THR A C 1
ATOM 1599 O O . THR A 1 200 ? 37.268 9.085 -28.046 1.00 49.47 200 THR A O 1
ATOM 1602 N N . ASN A 1 201 ? 36.196 8.153 -26.296 1.00 49.12 201 ASN A N 1
ATOM 1603 C CA . ASN A 1 201 ? 34.927 8.895 -26.272 1.00 49.12 201 ASN A CA 1
ATOM 1604 C C . ASN A 1 201 ? 34.316 9.342 -27.618 1.00 49.12 201 ASN A C 1
ATOM 1606 O O . ASN A 1 201 ? 34.504 10.473 -28.053 1.00 49.12 201 ASN A O 1
ATOM 1610 N N . SER A 1 202 ? 33.408 8.530 -28.169 1.00 45.03 202 SER A N 1
ATOM 1611 C CA . SER A 1 202 ? 32.315 9.037 -29.012 1.00 45.03 202 SER A CA 1
ATOM 1612 C C . SER A 1 202 ? 30.994 9.005 -28.238 1.00 45.03 202 SER A C 1
ATOM 1614 O O . SER A 1 202 ? 30.494 7.945 -27.842 1.00 45.03 202 SER A O 1
ATOM 1616 N N . VAL A 1 203 ? 30.448 10.195 -27.979 1.00 41.03 203 VAL A N 1
ATOM 1617 C CA . VAL A 1 203 ? 29.103 10.393 -27.430 1.00 41.03 203 VAL A CA 1
ATOM 1618 C C . VAL A 1 203 ? 28.114 10.195 -28.575 1.00 41.03 203 VAL A C 1
ATOM 1620 O O . VAL A 1 203 ? 28.118 10.957 -29.533 1.00 41.03 203 VAL A O 1
ATOM 1623 N N . TYR A 1 204 ? 27.271 9.167 -28.490 1.00 43.25 204 TYR A N 1
ATOM 1624 C CA . TYR A 1 204 ? 26.161 8.992 -29.425 1.00 43.25 204 TYR A CA 1
ATOM 1625 C C . TYR A 1 204 ? 24.912 9.623 -28.812 1.00 43.25 204 TYR A C 1
ATOM 1627 O O . TYR A 1 204 ? 24.370 9.096 -27.841 1.00 43.25 204 TYR A O 1
ATOM 1635 N N . GLN A 1 205 ? 24.456 10.743 -29.371 1.00 35.69 205 GLN A N 1
ATOM 1636 C CA . GLN A 1 205 ? 23.099 11.228 -29.134 1.00 35.69 205 GLN A CA 1
ATOM 1637 C C . GLN A 1 205 ? 22.163 10.544 -30.134 1.00 35.69 205 GLN A C 1
ATOM 1639 O O . GLN A 1 205 ? 22.400 10.570 -31.340 1.00 35.69 205 GLN A O 1
ATOM 1644 N N . ALA A 1 206 ? 21.123 9.881 -29.632 1.00 34.50 206 ALA A N 1
ATOM 1645 C CA . ALA A 1 206 ? 20.067 9.330 -30.468 1.00 34.50 206 ALA A CA 1
ATOM 1646 C C . ALA A 1 206 ? 19.047 10.438 -30.761 1.00 34.50 206 ALA A C 1
ATOM 1648 O O . ALA A 1 206 ? 18.385 10.913 -29.841 1.00 34.50 206 ALA A O 1
ATOM 1649 N N . THR A 1 207 ? 18.922 10.852 -32.020 1.00 39.84 207 THR A N 1
ATOM 1650 C CA . THR A 1 207 ? 17.817 11.701 -32.483 1.00 39.84 207 THR A CA 1
ATOM 1651 C C . THR A 1 207 ? 16.622 10.838 -32.896 1.00 39.84 207 THR A C 1
ATOM 1653 O O . THR A 1 207 ? 16.777 9.699 -33.344 1.00 39.84 207 THR A O 1
ATOM 1656 N N . GLU A 1 208 ? 15.410 11.378 -32.732 1.00 43.38 208 GLU A N 1
ATOM 1657 C CA . GLU A 1 208 ? 14.117 10.671 -32.835 1.00 43.38 208 GLU A CA 1
ATOM 1658 C C . GLU A 1 208 ? 13.768 10.116 -34.234 1.00 43.38 208 GLU A C 1
ATOM 1660 O O . GLU A 1 208 ? 12.741 9.464 -34.409 1.00 43.38 208 GLU A O 1
ATOM 1665 N N . HIS A 1 209 ? 14.643 10.271 -35.230 1.00 42.09 209 HIS A N 1
ATOM 1666 C CA . HIS A 1 209 ? 14.412 9.813 -36.599 1.00 42.09 209 HIS A CA 1
ATOM 1667 C C . HIS A 1 209 ? 15.589 9.027 -37.180 1.00 42.09 209 HIS A C 1
ATOM 1669 O O . HIS A 1 209 ? 16.097 9.374 -38.235 1.00 42.09 209 HIS A O 1
ATOM 1675 N N . GLY A 1 210 ? 16.019 7.947 -36.519 1.00 38.91 210 GLY A N 1
ATOM 1676 C CA . GLY A 1 210 ? 16.614 6.760 -37.165 1.00 38.91 210 GLY A CA 1
ATOM 1677 C C . GLY A 1 210 ? 17.827 6.917 -38.106 1.00 38.91 210 GLY A C 1
ATOM 1678 O O . GLY A 1 210 ? 18.250 5.917 -38.682 1.00 38.91 210 GLY A O 1
ATOM 1679 N N . LYS A 1 211 ? 18.419 8.103 -38.265 1.00 34.50 211 LYS A N 1
ATOM 1680 C CA . LYS A 1 211 ? 19.638 8.351 -39.039 1.00 34.50 211 LYS A CA 1
ATOM 1681 C C . LYS A 1 211 ? 20.766 8.693 -38.078 1.00 34.50 211 LYS A C 1
ATOM 1683 O O . LYS A 1 211 ? 20.700 9.663 -37.332 1.00 34.50 211 LYS A O 1
ATOM 1688 N N . LYS A 1 212 ? 21.792 7.843 -38.084 1.00 39.38 212 LYS A N 1
ATOM 1689 C CA . LYS A 1 212 ? 23.034 8.034 -37.335 1.00 39.38 212 LYS A CA 1
ATOM 1690 C C . LYS A 1 212 ? 23.995 8.814 -38.228 1.00 39.38 212 LYS A C 1
ATOM 1692 O O . LYS A 1 212 ? 24.538 8.230 -39.159 1.00 39.38 212 LYS A O 1
ATOM 1697 N N . GLU A 1 213 ? 24.209 10.090 -37.945 1.00 32.34 213 GLU A N 1
ATOM 1698 C CA . GLU A 1 213 ? 25.339 10.840 -38.500 1.00 32.34 213 GLU A CA 1
ATOM 1699 C C . GLU A 1 213 ? 26.399 11.019 -37.415 1.00 32.34 213 GLU A C 1
ATOM 1701 O O . GLU A 1 213 ? 26.099 11.380 -36.278 1.00 32.34 213 GLU A O 1
ATOM 1706 N N . ALA A 1 214 ? 27.643 10.689 -37.759 1.00 35.34 214 ALA A N 1
ATOM 1707 C CA . ALA A 1 214 ? 28.798 10.913 -36.908 1.00 35.34 214 ALA A CA 1
ATOM 1708 C C . ALA A 1 214 ? 29.397 12.275 -37.271 1.00 35.34 214 ALA A C 1
ATOM 1710 O O . ALA A 1 214 ? 30.003 12.420 -38.330 1.00 35.34 214 ALA A O 1
ATOM 1711 N N . THR A 1 215 ? 29.233 13.273 -36.408 1.00 35.88 215 THR A N 1
ATOM 1712 C CA . THR A 1 215 ? 29.940 14.549 -36.540 1.00 35.88 215 THR A CA 1
ATOM 1713 C C . THR A 1 215 ? 31.298 14.454 -35.849 1.00 35.88 215 THR A C 1
ATOM 1715 O O . THR A 1 215 ? 31.398 14.300 -34.632 1.00 35.88 215 THR A O 1
ATOM 1718 N N . HIS A 1 216 ? 32.369 14.523 -36.641 1.00 34.09 216 HIS A N 1
ATOM 1719 C CA . HIS A 1 216 ? 33.730 14.705 -36.144 1.00 34.09 216 HIS A CA 1
ATOM 1720 C C . HIS A 1 216 ? 33.949 16.190 -35.824 1.00 34.09 216 HIS A C 1
ATOM 1722 O O . HIS A 1 216 ? 34.041 17.013 -36.730 1.00 34.09 216 HIS A O 1
ATOM 1728 N N . LEU A 1 217 ? 34.050 16.537 -34.540 1.00 32.03 217 LEU A N 1
ATOM 1729 C CA . LEU A 1 217 ? 34.554 17.842 -34.107 1.00 32.03 217 LEU A CA 1
ATOM 1730 C C . LEU A 1 217 ? 36.088 17.785 -34.089 1.00 32.03 217 LEU A C 1
ATOM 1732 O O . LEU A 1 217 ? 36.679 17.210 -33.178 1.00 32.03 217 LEU A O 1
ATOM 1736 N N . TYR A 1 218 ? 36.733 18.361 -35.105 1.00 31.45 218 TYR A N 1
ATOM 1737 C CA . TYR A 1 218 ? 38.164 18.661 -35.054 1.00 31.45 218 TYR A CA 1
ATOM 1738 C C . TYR A 1 218 ? 38.377 19.922 -34.208 1.00 31.45 218 TYR A C 1
ATOM 1740 O O . TYR A 1 218 ? 37.993 21.017 -34.612 1.00 31.45 218 TYR A O 1
ATOM 1748 N N . SER A 1 219 ? 38.999 19.783 -33.037 1.00 34.34 219 SER A N 1
ATOM 1749 C CA . SER A 1 219 ? 39.563 20.917 -32.302 1.00 34.34 219 SER A CA 1
ATOM 1750 C C . SER A 1 219 ? 40.904 21.302 -32.934 1.00 34.34 219 SER A C 1
ATOM 1752 O O . SER A 1 219 ? 41.877 20.556 -32.814 1.00 34.34 219 SER A O 1
ATOM 1754 N N . ALA A 1 220 ? 40.963 22.449 -33.610 1.00 36.06 220 ALA A N 1
ATOM 1755 C CA . ALA A 1 220 ? 42.224 23.071 -33.997 1.00 36.06 220 ALA A CA 1
ATOM 1756 C C . ALA A 1 220 ? 42.800 23.815 -32.783 1.00 36.06 220 ALA A C 1
ATOM 1758 O O . ALA A 1 220 ? 42.128 24.658 -32.193 1.00 36.06 220 ALA A O 1
ATOM 1759 N N . SER A 1 221 ? 44.032 23.481 -32.402 1.00 29.30 221 SER A N 1
ATOM 1760 C CA . SER A 1 221 ? 44.789 24.210 -31.382 1.00 29.30 221 SER A CA 1
ATOM 1761 C C . SER A 1 221 ? 45.475 25.413 -32.041 1.00 29.30 221 SER A C 1
ATOM 1763 O O . SER A 1 221 ? 46.139 25.204 -33.061 1.00 29.30 221 SER A O 1
ATOM 1765 N N . PRO A 1 222 ? 45.366 26.644 -31.512 1.00 40.41 222 PRO A N 1
ATOM 1766 C CA . PRO A 1 222 ? 46.152 27.765 -32.012 1.00 40.41 222 PRO A CA 1
ATOM 1767 C C . PRO A 1 222 ? 47.593 27.684 -31.485 1.00 40.41 222 PRO A C 1
ATOM 1769 O O . PRO A 1 222 ? 47.816 27.224 -30.362 1.00 40.41 222 PRO A O 1
ATOM 1772 N N . ARG A 1 223 ? 48.549 28.103 -32.320 1.00 39.00 223 ARG A N 1
ATOM 1773 C CA . ARG A 1 223 ? 49.906 28.495 -31.911 1.00 39.00 223 ARG A CA 1
ATOM 1774 C C . ARG A 1 223 ? 49.910 29.966 -31.531 1.00 39.00 223 ARG A C 1
ATOM 1776 O O . ARG A 1 223 ? 49.138 30.710 -32.176 1.00 39.00 223 ARG A O 1
#